Protein AF-A0A2D9SXT8-F1 (afdb_monomer)

pLDDT: mean 85.41, std 13.55, range [35.66, 98.81]

Sequence (255 aa):
MQLHLFDTTGHDLRETVSVTAHRAAEGLEKVGIFALGTSEIELPPRETTVVANDCEMEREVRAFGVLPHMHYLGTTLELEVSTDGTEWETAYVLDSWNFDQQEIEARPLVLPEGVMTRVSCTYDNPTDDTVVFGESSTHEMCFLVLYEVGPQEISGCVSFGNAGGGGPACEPEGNEMGVGAPCTAGGGECAEGLSCTSDQPGEDSETGFCLRIGGCDVDADCGSGAVCCSPAAAGGLINICLPEECRPSDCEAPM

Foldseek 3Di:
DDDDDDDPPPDDDDDDDDDDDDDDDPPDFAKAKAKEEEQFDKAAEQDKDKDKDKDQAQAKWWFQWKWWDKADFWAKKWKWKDQVVPDIDTQDIDGGDDRVDGDIGRDTDIDHHGIMMMIMIIGGHNHNDIAGGADDSSHITGMIMGIGRDDHYYYYDYQQDCCPDPFPPDQAPQFPQQANHKDFAVGPPGDPQWDFSCVHPPHPDRIGGTKHKADDLFQVRLHPQWTFWQAVSNNSPITMIHGPNRDDPRTDHRD

Nearest PDB structures (foldseek):
  3mll-assembly1_A  TM=8.359E-01  e=6.660E-08  Rattus norvegicus
  5wm0-assembly1_A  TM=8.147E-01  e=5.358E-08  Rattus norvegicus
  8dsj-assembly1_A  TM=7.633E-01  e=7.285E-07  Rattus norvegicus
  6nck-assembly1_A  TM=7.790E-01  e=3.162E-06  Rattus norvegicus
  6an3-assembly1_A  TM=7.863E-01  e=4.885E-06  Rattus norvegicus

Radius of gyration: 19.49 Å; Cα contacts (8 Å, |Δi|>4): 623; chains: 1; bounding box: 51×50×41 Å

Secondary structure (DSSP, 8-state):
--------SSS---------PPPPPTTPPPEEEEEEEES--EE-TTEEEEEEEEEE-SS-EEEEEEEEE--TTEEEEEEEEESSSSS-EEEEEEES--TT----B---EEE-TT-EEEEEEEEEE-SSS-EEB-SSTTSB-EEEEEEEES-SSEEEEEE-TT-S--S----PPP-TT-TT-EEETT---SPTT-EEGGGSTT---SEEEEEEES--SSGGGG-TTEEEEEEGGGTT-S-EEEEGGG--TTEEPP-

Mean predicted aligned error: 12.49 Å

Structure (mmCIF, N/CA/C/O backbone):
data_AF-A0A2D9SXT8-F1
#
_entry.id   AF-A0A2D9SXT8-F1
#
loop_
_atom_site.group_PDB
_atom_site.id
_atom_site.type_symbol
_atom_site.label_atom_id
_atom_site.label_alt_id
_atom_site.label_comp_id
_atom_site.label_asym_id
_atom_site.label_entity_id
_atom_site.label_seq_id
_atom_site.pdbx_PDB_ins_code
_atom_site.Cartn_x
_atom_site.Cartn_y
_atom_site.Cartn_z
_atom_site.occupancy
_atom_site.B_iso_or_equiv
_atom_site.auth_seq_id
_atom_site.auth_comp_id
_atom_site.auth_asym_id
_atom_site.auth_atom_id
_atom_site.pdbx_PDB_model_num
ATOM 1 N N . MET A 1 1 ? -13.269 -12.938 -6.471 1.00 61.88 1 MET A N 1
ATOM 2 C CA . MET A 1 1 ? -12.000 -13.675 -6.276 1.00 61.88 1 MET A CA 1
ATOM 3 C C . MET A 1 1 ? -11.081 -13.216 -7.380 1.00 61.88 1 MET A C 1
ATOM 5 O O . MET A 1 1 ? -11.441 -13.411 -8.531 1.00 61.88 1 MET A O 1
ATOM 9 N N . GLN A 1 2 ? -9.966 -12.589 -7.030 1.00 66.44 2 GLN A N 1
ATOM 10 C CA . GLN A 1 2 ? -8.950 -12.147 -7.978 1.00 66.44 2 GLN A CA 1
ATOM 11 C C . GLN A 1 2 ? -7.814 -13.172 -7.982 1.00 66.44 2 GLN A C 1
ATOM 13 O O . GLN A 1 2 ? -7.464 -13.706 -6.929 1.00 66.44 2 GLN A O 1
ATOM 18 N N . LEU A 1 3 ? -7.286 -13.485 -9.163 1.00 71.31 3 LEU A N 1
ATOM 19 C CA . LEU A 1 3 ? -6.123 -14.350 -9.328 1.00 71.31 3 LEU A CA 1
ATOM 20 C C . LEU A 1 3 ? -5.051 -13.558 -10.069 1.00 71.31 3 LEU A C 1
ATOM 22 O O . LEU A 1 3 ? -5.250 -13.184 -11.221 1.00 71.31 3 LEU A O 1
ATOM 26 N N . HIS A 1 4 ? -3.919 -13.328 -9.413 1.00 70.81 4 HIS A N 1
ATOM 27 C CA . HIS A 1 4 ? -2.718 -12.807 -10.057 1.00 70.81 4 HIS A CA 1
ATOM 28 C C . HIS A 1 4 ? -1.909 -13.979 -10.599 1.00 70.81 4 HIS A C 1
ATOM 30 O O . HIS A 1 4 ? -1.419 -14.811 -9.837 1.00 70.81 4 HIS A O 1
ATOM 36 N N . LEU A 1 5 ? -1.822 -14.087 -11.924 1.00 80.12 5 LEU A N 1
ATOM 37 C CA . LEU A 1 5 ? -1.158 -15.199 -12.598 1.00 80.12 5 LEU A CA 1
ATOM 38 C C . LEU A 1 5 ? 0.071 -14.688 -13.347 1.00 80.12 5 LEU A C 1
ATOM 40 O O . LEU A 1 5 ? -0.050 -13.880 -14.264 1.00 80.12 5 LEU A O 1
ATOM 44 N N . PHE A 1 6 ? 1.245 -15.204 -12.985 1.00 80.56 6 PHE A N 1
ATOM 45 C CA . PHE A 1 6 ? 2.500 -14.929 -13.679 1.00 80.56 6 PHE A CA 1
ATOM 46 C C . PHE A 1 6 ? 2.991 -16.196 -14.393 1.00 80.56 6 PHE A C 1
ATOM 48 O O . PHE A 1 6 ? 3.675 -17.039 -13.809 1.00 80.56 6 PHE A O 1
ATOM 55 N N . ASP A 1 7 ? 2.594 -16.362 -15.658 1.00 83.38 7 ASP A N 1
ATOM 56 C CA . ASP A 1 7 ? 2.992 -17.506 -16.485 1.00 83.38 7 ASP A CA 1
ATOM 57 C C . ASP A 1 7 ? 4.267 -17.201 -17.284 1.00 83.38 7 ASP A C 1
ATOM 59 O O . ASP A 1 7 ? 4.287 -16.354 -18.175 1.00 83.38 7 ASP A O 1
ATOM 63 N N . THR A 1 8 ? 5.340 -17.935 -16.989 1.00 84.19 8 THR A N 1
ATOM 64 C CA . THR A 1 8 ? 6.635 -17.832 -17.686 1.00 84.19 8 THR A CA 1
ATOM 65 C C . THR A 1 8 ? 6.901 -18.999 -18.638 1.00 84.19 8 THR A C 1
ATOM 67 O O . THR A 1 8 ? 7.974 -19.094 -19.235 1.00 84.19 8 THR A O 1
ATOM 70 N N . THR A 1 9 ? 5.951 -19.924 -18.780 1.00 84.88 9 THR A N 1
ATOM 71 C CA . THR A 1 9 ? 6.183 -21.244 -19.380 1.00 84.88 9 THR A CA 1
ATOM 72 C C . THR A 1 9 ? 6.023 -21.275 -20.903 1.00 84.88 9 THR A C 1
ATOM 74 O O . THR A 1 9 ? 6.492 -22.214 -21.558 1.00 84.88 9 THR A O 1
ATOM 77 N N . GLY A 1 10 ? 5.395 -20.249 -21.488 1.00 85.81 10 GLY A N 1
ATOM 78 C CA . GLY A 1 10 ? 5.228 -20.086 -22.937 1.00 85.81 10 GLY A CA 1
ATOM 79 C C . GLY A 1 10 ? 4.243 -21.063 -23.592 1.00 85.81 10 GLY A C 1
ATOM 80 O O . GLY A 1 10 ? 4.278 -21.225 -24.812 1.00 85.81 10 GLY A O 1
ATOM 81 N N . HIS A 1 11 ? 3.395 -21.737 -22.812 1.00 87.94 11 HIS A N 1
ATOM 82 C CA . HIS A 1 11 ? 2.343 -22.630 -23.298 1.00 87.94 11 HIS A CA 1
ATOM 83 C C . HIS A 1 11 ? 1.105 -22.557 -22.401 1.00 87.94 11 HIS A C 1
ATOM 85 O O . HIS A 1 11 ? 1.212 -22.229 -21.230 1.00 87.94 11 HIS A O 1
ATOM 91 N N . ASP A 1 12 ? -0.063 -22.904 -22.945 1.00 87.19 12 ASP A N 1
ATOM 92 C CA . ASP A 1 12 ? -1.329 -22.813 -22.214 1.00 87.19 12 ASP A CA 1
ATOM 93 C C . ASP A 1 12 ? -1.321 -23.651 -20.922 1.00 87.19 12 ASP A C 1
ATOM 95 O O . ASP A 1 12 ? -1.221 -24.884 -20.963 1.00 87.19 12 ASP A O 1
ATOM 99 N N . LEU A 1 13 ? -1.522 -22.985 -19.783 1.00 86.31 13 LEU A N 1
ATOM 100 C CA . LEU A 1 13 ? -1.739 -23.611 -18.481 1.00 86.31 13 LEU A CA 1
ATOM 101 C C . LEU A 1 13 ? -3.229 -23.638 -18.123 1.00 86.31 13 LEU A C 1
ATOM 103 O O . LEU A 1 13 ? -3.996 -22.723 -18.428 1.00 86.31 13 LEU A O 1
ATOM 107 N N . ARG A 1 14 ? -3.655 -24.714 -17.456 1.00 86.31 14 ARG A N 1
ATOM 108 C CA . ARG A 1 14 ? -5.005 -24.846 -16.896 1.00 86.31 14 ARG A CA 1
ATOM 109 C C . ARG A 1 14 ? -4.907 -25.311 -15.459 1.00 86.31 14 ARG A C 1
ATOM 111 O O . ARG A 1 14 ? -4.715 -26.496 -15.210 1.00 86.31 14 ARG A O 1
ATOM 118 N N . GLU A 1 15 ? -5.106 -24.377 -14.545 1.00 83.25 15 GLU A N 1
ATOM 119 C CA . GLU A 1 15 ? -5.105 -24.631 -13.110 1.00 83.25 15 GLU A CA 1
ATOM 120 C C . GLU A 1 15 ? -6.480 -24.341 -12.509 1.00 83.25 15 GLU A C 1
ATOM 122 O O . GLU A 1 15 ? -7.280 -23.579 -13.054 1.00 83.25 15 GLU A O 1
ATOM 127 N N . THR A 1 16 ? -6.780 -24.983 -11.383 1.00 86.25 16 THR A N 1
ATOM 128 C CA . THR A 1 16 ? -7.978 -24.690 -10.590 1.00 86.25 16 THR A CA 1
ATOM 129 C C . THR A 1 16 ? -7.548 -24.205 -9.219 1.00 86.25 16 THR A C 1
ATOM 131 O O . THR A 1 16 ? -6.956 -24.957 -8.450 1.00 86.25 16 THR A O 1
ATOM 134 N N . VAL A 1 17 ? -7.892 -22.959 -8.906 1.00 85.62 17 VAL A N 1
ATOM 135 C CA . VAL A 1 17 ? -7.688 -22.363 -7.585 1.00 85.62 17 VAL A CA 1
ATOM 136 C C . VAL A 1 17 ? -9.031 -22.308 -6.869 1.00 85.62 17 VAL A C 1
ATOM 138 O O . VAL A 1 17 ? -10.044 -21.928 -7.457 1.00 85.62 17 VAL A O 1
ATOM 141 N N . SER A 1 18 ? -9.055 -22.703 -5.598 1.00 87.88 18 SER A N 1
ATOM 142 C CA . SER A 1 18 ? -10.267 -22.686 -4.781 1.00 87.88 18 SER A CA 1
ATOM 143 C C . SER A 1 18 ? -10.038 -21.935 -3.479 1.00 87.88 18 SER A C 1
ATOM 145 O O . SER A 1 18 ? -9.128 -22.277 -2.726 1.00 87.88 18 SER A O 1
ATOM 147 N N . VAL A 1 19 ? -10.927 -20.993 -3.171 1.00 86.19 19 VAL A N 1
ATOM 148 C CA . VAL A 1 19 ? -11.033 -20.361 -1.852 1.00 86.19 19 VAL A CA 1
ATOM 149 C C . VAL A 1 19 ? -12.295 -20.887 -1.178 1.00 86.19 19 VAL A C 1
ATOM 151 O O . VAL A 1 19 ? -13.392 -20.770 -1.720 1.00 86.19 19 VAL A O 1
ATOM 154 N N . THR A 1 20 ? -12.148 -21.489 0.004 1.00 90.12 20 THR A N 1
ATOM 155 C CA . THR A 1 20 ? -13.288 -21.969 0.796 1.00 90.12 20 THR A CA 1
ATOM 156 C C . THR A 1 20 ? -13.546 -21.003 1.942 1.00 90.12 20 THR A C 1
ATOM 158 O O . THR A 1 20 ? -12.770 -20.940 2.891 1.00 90.12 20 THR A O 1
ATOM 161 N N . ALA A 1 21 ? -14.648 -20.262 1.863 1.00 86.75 21 ALA A N 1
ATOM 162 C CA . ALA A 1 21 ? -15.101 -19.397 2.944 1.00 86.75 21 ALA A CA 1
ATOM 163 C C . ALA A 1 21 ? -16.086 -20.148 3.851 1.00 86.75 21 ALA A C 1
ATOM 165 O O . ALA A 1 21 ? -17.048 -20.760 3.381 1.00 86.75 21 ALA A O 1
ATOM 166 N N . HIS A 1 22 ? -15.874 -20.070 5.163 1.00 88.81 22 HIS A N 1
ATOM 167 C CA . HIS A 1 22 ? -16.808 -20.601 6.151 1.00 88.81 22 HIS A CA 1
ATOM 168 C C . HIS A 1 22 ? -17.702 -19.476 6.667 1.00 88.81 22 HIS A C 1
ATOM 170 O O . HIS A 1 22 ? -17.214 -18.432 7.095 1.00 88.81 22 HIS A O 1
ATOM 176 N N . ARG A 1 23 ? -19.023 -19.686 6.646 1.00 88.12 23 ARG A N 1
ATOM 177 C CA . ARG A 1 23 ? -19.966 -18.722 7.222 1.00 88.12 23 ARG A CA 1
ATOM 178 C C . ARG A 1 23 ? -19.747 -18.644 8.731 1.00 88.12 23 ARG A C 1
ATOM 180 O O . ARG A 1 23 ? -19.809 -19.662 9.419 1.00 88.12 23 ARG A O 1
ATOM 187 N N . ALA A 1 24 ? -19.519 -17.431 9.219 1.00 82.81 24 ALA A N 1
ATOM 188 C CA . ALA A 1 24 ? -19.326 -17.165 10.633 1.00 82.81 24 ALA A CA 1
ATOM 189 C C . ALA A 1 24 ? -20.629 -17.393 11.429 1.00 82.81 24 ALA A C 1
ATOM 191 O O . ALA A 1 24 ? -21.730 -17.275 10.882 1.00 82.81 24 ALA A O 1
ATOM 192 N N . ALA A 1 25 ? -20.502 -17.728 12.715 1.00 86.25 25 ALA A N 1
ATOM 193 C CA . ALA A 1 25 ? -21.644 -17.785 13.625 1.00 86.25 25 ALA A CA 1
ATOM 194 C C . ALA A 1 25 ? -22.242 -16.382 13.842 1.00 86.25 25 ALA A C 1
ATOM 196 O O . ALA A 1 25 ? -21.563 -15.370 13.665 1.00 86.25 25 ALA A O 1
ATOM 197 N N . GLU A 1 26 ? -23.513 -16.315 14.237 1.00 86.62 26 GLU A N 1
ATOM 198 C CA . GLU A 1 26 ? -24.141 -15.043 14.607 1.00 86.62 26 GLU A CA 1
ATOM 199 C C . GLU A 1 26 ? -23.518 -14.466 15.890 1.00 86.62 26 GLU A C 1
ATOM 201 O O . GLU A 1 26 ? -23.062 -15.206 16.763 1.00 86.62 26 GLU A O 1
ATOM 206 N N . GLY A 1 27 ? -23.528 -13.136 16.016 1.00 85.12 27 GLY A N 1
ATOM 207 C CA . GLY A 1 27 ? -23.062 -12.436 17.219 1.00 85.12 27 GLY A CA 1
ATOM 208 C C . GLY A 1 27 ? -21.546 -12.243 17.328 1.00 85.12 27 GLY A C 1
ATOM 209 O O . GLY A 1 27 ? -21.072 -11.866 18.396 1.00 85.12 27 GLY A O 1
ATOM 210 N N . LEU A 1 28 ? -20.790 -12.494 16.255 1.00 87.00 28 LEU A N 1
ATOM 211 C CA . LEU A 1 28 ? -19.365 -12.162 16.182 1.00 87.00 28 LEU A CA 1
ATOM 212 C C . LEU A 1 28 ? -19.154 -10.677 15.863 1.00 87.00 28 LEU A C 1
ATOM 214 O O . LEU A 1 28 ? -19.995 -10.045 15.218 1.00 87.00 28 LEU A O 1
ATOM 218 N N . GLU A 1 29 ? -18.019 -10.133 16.306 1.00 88.06 29 GLU A N 1
ATOM 219 C CA . GLU A 1 29 ? -17.608 -8.783 15.927 1.00 88.06 29 GLU A CA 1
ATOM 220 C C . GLU A 1 29 ? -17.377 -8.700 14.418 1.00 88.06 29 GLU A C 1
ATOM 222 O O . GLU A 1 29 ? -16.872 -9.628 13.780 1.00 88.06 29 GLU A O 1
ATOM 227 N N . LYS A 1 30 ? -17.788 -7.571 13.844 1.00 89.06 30 LYS A N 1
ATOM 228 C CA . LYS A 1 30 ? -17.552 -7.280 12.437 1.00 89.06 30 LYS A CA 1
ATOM 229 C C . LYS A 1 30 ? -16.085 -6.922 12.236 1.00 89.06 30 LYS A C 1
ATOM 231 O O . LYS A 1 30 ? -15.482 -6.267 13.085 1.00 89.06 30 LYS A O 1
ATOM 236 N N . VAL A 1 31 ? -15.547 -7.356 11.103 1.00 92.19 31 VAL A N 1
ATOM 237 C CA . VAL A 1 31 ? -14.185 -7.044 10.685 1.00 92.19 31 VAL A CA 1
ATOM 238 C C . VAL A 1 31 ? -14.194 -6.406 9.304 1.00 92.19 31 VAL A C 1
ATOM 240 O O . VAL A 1 31 ? -15.052 -6.744 8.481 1.00 92.19 31 VAL A O 1
ATOM 243 N N . GLY A 1 32 ? -13.247 -5.504 9.089 1.00 90.25 32 GLY A N 1
ATOM 244 C CA . GLY A 1 32 ? -13.048 -4.747 7.859 1.00 90.25 32 GLY A CA 1
ATOM 245 C C . GLY A 1 32 ? -11.592 -4.759 7.420 1.00 90.25 32 GLY A C 1
ATOM 246 O O . GLY A 1 32 ? -10.738 -5.388 8.056 1.00 90.25 32 GLY A O 1
ATOM 247 N N . ILE A 1 33 ? -11.328 -4.059 6.321 1.00 90.25 33 ILE A N 1
ATOM 248 C CA . ILE A 1 33 ? -9.983 -3.857 5.788 1.00 90.25 33 ILE A CA 1
ATOM 249 C C . ILE A 1 33 ? -9.739 -2.353 5.680 1.00 90.25 33 ILE A C 1
ATOM 251 O O . ILE A 1 33 ? -10.555 -1.623 5.118 1.00 90.25 33 ILE A O 1
ATOM 255 N N . PHE A 1 34 ? -8.606 -1.902 6.205 1.00 91.06 34 PHE A N 1
ATOM 256 C CA . PHE A 1 34 ? -8.145 -0.527 6.094 1.00 91.06 34 PHE A CA 1
ATOM 257 C C . PHE A 1 34 ? -6.767 -0.495 5.428 1.00 91.06 34 PHE A C 1
ATOM 259 O O . PHE A 1 34 ? -5.842 -1.114 5.940 1.00 91.06 34 PHE A O 1
ATOM 266 N N . ALA A 1 35 ? -6.603 0.193 4.302 1.00 92.81 35 ALA A N 1
ATOM 267 C CA . ALA A 1 35 ? -5.312 0.298 3.619 1.00 92.81 35 ALA A CA 1
ATOM 268 C C . ALA A 1 35 ? -4.651 1.662 3.859 1.00 92.81 35 ALA A C 1
ATOM 270 O O . ALA A 1 35 ? -5.309 2.697 3.809 1.00 92.81 35 ALA A O 1
ATOM 271 N N . LEU A 1 36 ? -3.340 1.663 4.082 1.00 94.62 36 LEU A N 1
ATOM 272 C CA . LEU A 1 36 ? -2.497 2.858 4.062 1.00 94.62 36 LEU A CA 1
ATOM 273 C C . LEU A 1 36 ? -1.430 2.691 2.982 1.00 94.62 36 LEU A C 1
ATOM 275 O O . LEU A 1 36 ? -0.898 1.591 2.832 1.00 94.62 36 LEU A O 1
ATOM 279 N N . GLY A 1 37 ? -1.085 3.749 2.253 1.00 94.75 37 GLY A N 1
ATOM 280 C CA . GLY A 1 37 ? -0.004 3.675 1.268 1.00 94.75 37 GLY A CA 1
ATOM 281 C C . GLY A 1 37 ? -0.169 4.619 0.089 1.00 94.75 37 GLY A C 1
ATOM 282 O O . GLY A 1 37 ? -0.791 5.670 0.219 1.00 94.75 37 GLY A O 1
ATOM 283 N N . THR A 1 38 ? 0.395 4.253 -1.060 1.00 87.44 38 THR A N 1
ATOM 284 C CA . THR A 1 38 ? 0.353 5.086 -2.267 1.00 87.44 38 THR A CA 1
ATOM 285 C C . THR A 1 38 ? 0.476 4.275 -3.553 1.00 87.44 38 THR A C 1
ATOM 287 O O . THR A 1 38 ? 1.182 3.265 -3.592 1.00 87.44 38 THR A O 1
ATOM 290 N N . SER A 1 39 ? -0.180 4.746 -4.614 1.00 83.94 39 SER A N 1
ATOM 291 C CA . SER A 1 39 ? 0.103 4.362 -6.000 1.00 83.94 39 SER A CA 1
ATOM 292 C C . SER A 1 39 ? 0.992 5.379 -6.732 1.00 83.94 39 SER A C 1
ATOM 294 O O . SER A 1 39 ? 1.360 5.156 -7.883 1.00 83.94 39 SER A O 1
ATOM 296 N N . GLU A 1 40 ? 1.389 6.477 -6.079 1.00 84.62 40 GLU A N 1
ATOM 297 C CA . GLU A 1 40 ? 2.374 7.442 -6.591 1.00 84.62 40 GLU A CA 1
ATOM 298 C C . GLU A 1 40 ? 3.778 6.853 -6.539 1.00 84.62 40 GLU A C 1
ATOM 300 O O . GLU A 1 40 ? 4.570 7.131 -5.637 1.00 84.62 40 GLU A O 1
ATOM 305 N N . ILE A 1 41 ? 4.078 5.996 -7.510 1.00 84.25 41 ILE A N 1
ATOM 306 C CA . ILE A 1 41 ? 5.366 5.325 -7.610 1.00 84.25 41 ILE A CA 1
ATOM 307 C C . ILE A 1 41 ? 6.000 5.657 -8.955 1.00 84.25 41 ILE A C 1
ATOM 309 O O . ILE A 1 41 ? 5.493 5.281 -10.011 1.00 84.25 41 ILE A O 1
ATOM 313 N N . GLU A 1 42 ? 7.153 6.315 -8.888 1.00 87.38 42 GLU A N 1
ATOM 314 C CA . GLU A 1 42 ? 8.102 6.464 -9.984 1.00 87.38 42 GLU A CA 1
ATOM 315 C C . GLU A 1 42 ? 9.498 6.188 -9.420 1.00 87.38 42 GLU A C 1
ATOM 317 O O . GLU A 1 42 ? 10.006 6.943 -8.593 1.00 87.38 42 GLU A O 1
ATOM 322 N N . LEU A 1 43 ? 10.098 5.072 -9.827 1.00 93.81 43 LEU A N 1
ATOM 323 C CA . LEU A 1 43 ? 11.397 4.600 -9.356 1.00 93.81 43 LEU A CA 1
ATOM 324 C C . LEU A 1 43 ? 12.416 4.763 -10.486 1.00 93.81 43 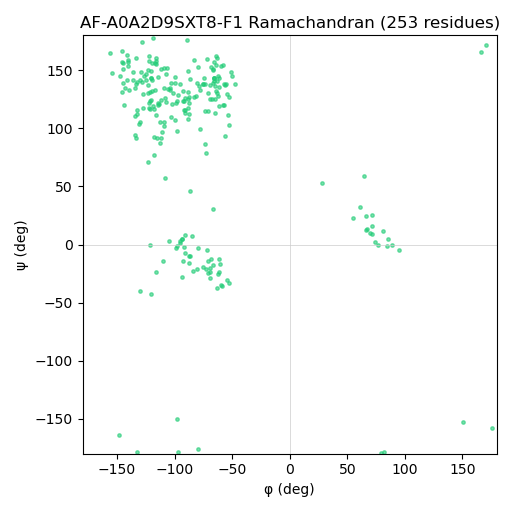LEU A C 1
ATOM 326 O O . LEU A 1 43 ? 12.422 3.945 -11.416 1.00 93.81 43 LEU A O 1
ATOM 330 N N . PRO A 1 44 ? 13.276 5.795 -10.447 1.00 94.19 44 PRO A N 1
ATOM 331 C CA . PRO A 1 44 ? 14.304 5.993 -11.454 1.00 94.19 44 PRO A CA 1
ATOM 332 C C . PRO A 1 44 ? 15.247 4.786 -11.567 1.00 94.19 44 PRO A C 1
ATOM 334 O O . PRO A 1 44 ? 15.431 4.033 -10.606 1.00 94.19 44 PRO A O 1
ATOM 337 N N . PRO A 1 45 ? 15.869 4.584 -12.737 1.00 97.12 45 PRO A N 1
ATOM 338 C CA . PRO A 1 45 ? 16.825 3.504 -12.922 1.00 97.12 45 PRO A CA 1
ATOM 339 C C . PRO A 1 45 ? 18.081 3.712 -12.072 1.00 97.12 45 PRO A C 1
ATOM 341 O O . PRO A 1 45 ? 18.609 4.820 -11.979 1.00 97.12 45 PRO A O 1
ATOM 344 N N . ARG A 1 46 ? 18.632 2.609 -11.553 1.00 97.62 46 ARG A N 1
ATOM 345 C CA . ARG A 1 46 ? 19.896 2.561 -10.792 1.00 97.62 46 ARG A CA 1
ATOM 346 C C . ARG A 1 46 ? 19.885 3.399 -9.508 1.00 97.62 46 ARG A C 1
ATOM 348 O O . ARG A 1 46 ? 20.931 3.924 -9.118 1.00 97.62 46 ARG A O 1
ATOM 355 N N . GLU A 1 47 ? 18.733 3.510 -8.857 1.00 97.88 47 GLU A N 1
ATOM 356 C CA . GLU A 1 47 ? 18.536 4.368 -7.692 1.00 97.88 47 GLU A CA 1
ATOM 357 C C . GLU A 1 47 ? 17.744 3.669 -6.579 1.00 97.88 47 GLU A C 1
ATOM 359 O O . GLU A 1 47 ? 16.883 2.824 -6.828 1.00 97.88 47 GLU A O 1
ATOM 364 N N . THR A 1 48 ? 18.057 4.043 -5.336 1.00 98.44 48 THR A N 1
ATOM 365 C CA . THR A 1 48 ? 17.230 3.732 -4.171 1.00 98.44 48 THR A CA 1
ATOM 366 C C . THR A 1 48 ? 16.252 4.876 -3.949 1.00 98.44 48 THR A C 1
ATOM 368 O O . THR A 1 48 ? 16.674 6.016 -3.752 1.00 98.44 48 THR A O 1
ATOM 371 N N . THR A 1 49 ? 14.959 4.574 -3.931 1.00 98.06 49 THR A N 1
ATOM 372 C CA . THR A 1 49 ? 13.893 5.575 -3.816 1.00 98.06 49 THR A CA 1
ATOM 373 C C . THR A 1 49 ? 12.997 5.249 -2.632 1.00 98.06 49 THR A C 1
ATOM 375 O O . THR A 1 49 ? 12.694 4.085 -2.377 1.00 98.06 49 THR A O 1
ATOM 378 N N . VAL A 1 50 ? 12.564 6.286 -1.916 1.00 98.12 50 VAL A N 1
ATOM 379 C CA . VAL A 1 50 ? 11.537 6.185 -0.876 1.00 98.12 50 VAL A CA 1
ATOM 380 C C . VAL A 1 50 ? 10.307 6.926 -1.370 1.00 98.12 50 VAL A C 1
ATOM 382 O O . VAL A 1 50 ? 10.399 8.106 -1.705 1.00 98.12 50 VAL A O 1
ATOM 385 N N . VAL A 1 51 ? 9.173 6.237 -1.401 1.00 95.88 51 VAL A N 1
ATOM 386 C CA . VAL A 1 51 ? 7.856 6.852 -1.608 1.00 95.88 51 VAL A CA 1
ATOM 387 C C . VAL A 1 51 ? 7.110 6.829 -0.283 1.00 95.88 51 VAL A C 1
ATOM 389 O O . VAL A 1 51 ? 7.299 5.906 0.514 1.00 95.88 51 VAL A O 1
ATOM 392 N N . ALA A 1 52 ? 6.285 7.838 -0.034 1.00 93.88 52 ALA A N 1
ATOM 393 C CA . ALA A 1 52 ? 5.526 7.923 1.202 1.00 93.88 52 ALA A CA 1
ATOM 394 C C . ALA A 1 52 ? 4.155 8.561 0.981 1.00 93.88 52 ALA A C 1
ATOM 396 O O . ALA A 1 52 ? 3.968 9.314 0.027 1.00 93.88 52 ALA A O 1
ATOM 397 N N . ASN A 1 53 ? 3.220 8.269 1.881 1.00 92.69 53 ASN A N 1
ATOM 398 C CA . ASN A 1 53 ? 1.933 8.950 1.957 1.00 92.69 53 ASN A CA 1
ATOM 399 C C . ASN A 1 53 ? 1.594 9.314 3.399 1.00 92.69 53 ASN A C 1
ATOM 401 O O . ASN A 1 53 ? 1.711 8.464 4.288 1.00 92.69 53 ASN A O 1
ATOM 405 N N . ASP A 1 54 ? 1.131 10.548 3.583 1.00 89.81 54 ASP A N 1
ATOM 406 C CA . ASP A 1 54 ? 0.741 11.113 4.868 1.00 89.81 54 ASP A CA 1
ATOM 407 C C . ASP A 1 54 ? -0.773 11.271 4.932 1.00 89.81 54 ASP A C 1
ATOM 409 O O . ASP A 1 54 ? -1.387 11.806 4.011 1.00 89.81 54 ASP A O 1
ATOM 413 N N . CYS A 1 55 ? -1.371 10.869 6.048 1.00 85.12 55 CYS A N 1
ATOM 414 C CA . CYS A 1 55 ? -2.816 10.931 6.240 1.00 85.12 55 CYS A CA 1
ATOM 415 C C . CYS A 1 55 ? -3.165 11.341 7.660 1.00 85.12 55 CYS A C 1
ATOM 417 O O . CYS A 1 55 ? -2.531 10.870 8.601 1.00 85.12 55 CYS A O 1
ATOM 419 N N . GLU A 1 56 ? -4.205 12.155 7.821 1.00 87.69 56 GLU A N 1
ATOM 420 C CA . GLU A 1 56 ? -4.887 12.303 9.105 1.00 87.69 56 GLU A CA 1
ATOM 421 C C . GLU A 1 56 ? -5.986 11.243 9.204 1.00 87.69 56 GLU A C 1
ATOM 423 O O . GLU A 1 56 ? -6.780 11.058 8.282 1.00 87.69 56 GLU A O 1
ATOM 428 N N . MET A 1 57 ? -6.036 10.519 10.317 1.00 85.44 57 MET A N 1
ATOM 429 C CA . MET A 1 57 ? -7.045 9.487 10.511 1.00 85.44 57 MET A CA 1
ATOM 430 C C . MET A 1 57 ? -8.427 10.087 10.794 1.00 85.44 57 MET A C 1
ATOM 432 O O . MET A 1 57 ? -8.660 10.633 11.867 1.00 85.44 57 MET A O 1
ATOM 436 N N . GLU A 1 58 ? -9.389 9.887 9.893 1.00 85.62 58 GLU A N 1
ATOM 437 C CA . GLU A 1 58 ? -10.773 10.380 10.053 1.00 85.62 58 GLU A CA 1
ATOM 438 C C . GLU A 1 58 ? -11.582 9.641 11.132 1.00 85.62 58 GLU A C 1
ATOM 440 O O . GLU A 1 58 ? -12.663 10.070 11.533 1.00 85.62 58 GLU A O 1
ATOM 445 N N . ARG A 1 59 ? -11.084 8.486 11.581 1.00 90.38 59 ARG A N 1
ATOM 446 C CA . ARG A 1 59 ? -11.681 7.674 12.642 1.00 90.38 59 ARG A CA 1
ATOM 447 C C . ARG A 1 59 ? -10.636 6.793 13.302 1.00 90.38 59 ARG A C 1
ATOM 449 O O . ARG A 1 59 ? -9.585 6.514 12.730 1.00 90.38 59 ARG A O 1
ATOM 456 N N . GLU A 1 60 ? -10.987 6.253 14.464 1.00 93.44 60 GLU A N 1
ATOM 457 C CA . GLU A 1 60 ? -10.192 5.198 15.082 1.00 93.44 60 GLU A CA 1
ATOM 458 C C . GLU A 1 60 ? -10.181 3.924 14.210 1.00 93.44 60 GLU A C 1
ATOM 460 O O . GLU A 1 60 ? -11.230 3.431 13.772 1.00 93.44 60 GLU A O 1
ATOM 465 N N . VAL A 1 61 ? -8.987 3.366 14.001 1.00 95.25 61 VAL A N 1
ATOM 466 C CA . VAL A 1 61 ? -8.747 2.057 13.379 1.00 95.25 61 VAL A CA 1
ATOM 467 C C . VAL A 1 61 ? -8.136 1.131 14.425 1.00 95.25 61 VAL A C 1
ATOM 469 O O . VAL A 1 61 ? -7.075 1.410 14.985 1.00 95.25 61 VAL A O 1
ATOM 472 N N . ARG A 1 62 ? -8.803 0.003 14.691 1.00 96.88 62 ARG A N 1
ATOM 473 C CA . ARG A 1 62 ? -8.335 -1.036 15.625 1.00 96.88 62 ARG A CA 1
ATOM 474 C C . ARG A 1 62 ? -7.990 -2.298 14.852 1.00 96.88 62 ARG A C 1
ATOM 476 O O . ARG A 1 62 ? -8.833 -3.183 14.684 1.00 96.88 62 ARG A O 1
ATOM 483 N N . ALA A 1 63 ? -6.752 -2.372 14.386 1.00 97.31 63 ALA A N 1
ATOM 484 C CA . ALA A 1 63 ? -6.236 -3.502 13.635 1.00 97.31 63 ALA A CA 1
ATOM 485 C C . ALA A 1 63 ? -5.834 -4.661 14.560 1.00 97.31 63 ALA A C 1
ATOM 487 O O . ALA A 1 63 ? -5.238 -4.460 15.619 1.00 97.31 63 ALA A O 1
ATOM 488 N N . PHE A 1 64 ? -6.151 -5.885 14.146 1.00 96.81 64 PHE A N 1
ATOM 489 C CA . PHE A 1 64 ? -5.694 -7.132 14.767 1.00 96.81 64 PHE A CA 1
ATOM 490 C C . PHE A 1 64 ? -4.692 -7.893 13.892 1.00 96.81 64 PHE A C 1
ATOM 492 O O . PHE A 1 64 ? -4.036 -8.817 14.380 1.00 96.81 64 PHE A O 1
ATOM 499 N N . GLY A 1 65 ? -4.583 -7.524 12.616 1.00 97.50 65 GLY A N 1
ATOM 500 C CA . GLY A 1 65 ? -3.610 -8.077 11.688 1.00 97.50 65 GLY A CA 1
ATOM 501 C C . GLY A 1 65 ? -3.107 -7.024 10.714 1.00 97.50 65 GLY A C 1
ATOM 502 O O . GLY A 1 65 ? -3.837 -6.089 10.384 1.00 97.50 65 GLY A O 1
ATOM 503 N N . VAL A 1 66 ? -1.872 -7.191 10.254 1.00 97.56 66 VAL A N 1
ATOM 504 C CA . VAL A 1 66 ? -1.244 -6.339 9.244 1.00 97.56 66 VAL A CA 1
ATOM 505 C C . VAL A 1 66 ? -0.719 -7.197 8.100 1.00 97.56 66 VAL A C 1
ATOM 507 O O . VAL A 1 66 ? -0.277 -8.323 8.312 1.00 97.56 66 VAL A O 1
ATOM 510 N N . LEU A 1 67 ? -0.785 -6.672 6.887 1.00 97.44 67 LEU A N 1
ATOM 511 C CA . LEU A 1 67 ? -0.249 -7.278 5.678 1.00 97.44 67 LEU A CA 1
ATOM 512 C C . LEU A 1 67 ? 0.495 -6.179 4.904 1.00 97.44 67 LEU A C 1
ATOM 514 O O . LEU A 1 67 ? -0.141 -5.401 4.189 1.00 97.44 67 LEU A O 1
ATOM 518 N N . PRO A 1 68 ? 1.819 -6.053 5.092 1.00 97.31 68 PRO A N 1
ATOM 519 C CA . PRO A 1 68 ? 2.642 -5.231 4.215 1.00 97.31 68 PRO A CA 1
ATOM 520 C C . PRO A 1 68 ? 2.676 -5.838 2.811 1.00 97.31 68 PRO A C 1
ATOM 522 O O . PRO A 1 68 ? 2.707 -7.059 2.655 1.00 97.31 68 PRO A O 1
ATOM 525 N N . HIS A 1 69 ? 2.682 -4.985 1.795 1.00 96.81 69 HIS A N 1
ATOM 526 C CA . HIS A 1 69 ? 2.639 -5.400 0.404 1.00 96.81 69 HIS A CA 1
ATOM 527 C C . HIS A 1 69 ? 3.483 -4.475 -0.478 1.00 96.81 69 HIS A C 1
ATOM 529 O O . HIS A 1 69 ? 3.237 -3.269 -0.562 1.00 96.81 69 HIS A O 1
ATOM 535 N N . MET A 1 70 ? 4.480 -5.078 -1.124 1.00 97.75 70 MET A N 1
ATOM 536 C CA . MET A 1 70 ? 5.387 -4.485 -2.109 1.00 97.75 70 MET A CA 1
ATOM 537 C C . MET A 1 70 ? 5.740 -5.555 -3.157 1.00 97.75 70 MET A C 1
ATOM 539 O O . MET A 1 70 ? 5.496 -6.744 -2.928 1.00 97.75 70 MET A O 1
ATOM 543 N N . HIS A 1 71 ? 6.331 -5.187 -4.295 1.00 96.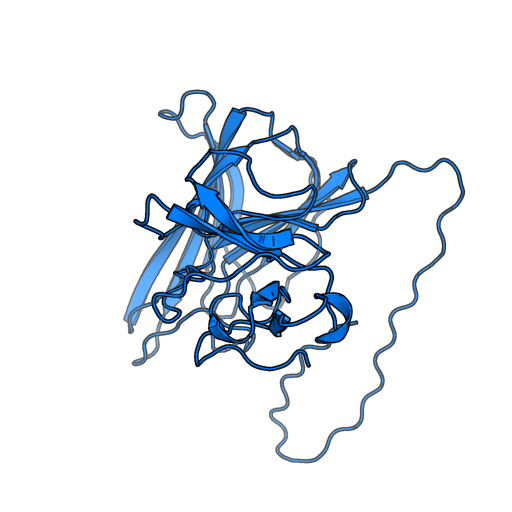00 71 HIS A N 1
ATOM 544 C CA . HIS A 1 71 ? 6.805 -6.162 -5.281 1.00 96.00 71 HIS A CA 1
ATOM 545 C C . HIS A 1 71 ? 8.316 -6.429 -5.142 1.00 96.00 71 HIS A C 1
ATOM 547 O O . HIS A 1 71 ? 8.846 -6.469 -4.025 1.00 96.00 71 HIS A O 1
ATOM 553 N N . TYR A 1 72 ? 8.993 -6.772 -6.242 1.00 95.44 72 TYR A N 1
ATOM 554 C CA . TYR A 1 72 ? 10.337 -7.355 -6.226 1.00 95.44 72 TYR A CA 1
ATOM 555 C C . TYR A 1 72 ? 11.442 -6.394 -5.788 1.00 95.44 72 TYR A C 1
ATOM 557 O O . TYR A 1 72 ? 12.464 -6.851 -5.277 1.00 95.44 72 TYR A O 1
ATOM 565 N N . LEU A 1 73 ? 11.271 -5.097 -6.016 1.00 98.00 73 LEU A N 1
ATOM 566 C CA . LEU A 1 73 ? 12.261 -4.064 -5.720 1.00 98.00 73 LEU A CA 1
ATOM 567 C C . LEU A 1 73 ? 12.151 -3.545 -4.287 1.00 98.00 73 LEU A C 1
ATOM 569 O O . LEU A 1 73 ? 13.016 -2.787 -3.848 1.00 98.00 73 LEU A O 1
ATOM 573 N N . GLY A 1 74 ? 11.093 -3.922 -3.563 1.00 98.12 74 GLY A N 1
ATOM 574 C CA . GLY A 1 74 ? 10.878 -3.507 -2.186 1.00 98.12 74 GLY A CA 1
ATOM 575 C C . GLY A 1 74 ? 11.988 -3.977 -1.248 1.00 98.12 74 GLY A C 1
ATOM 576 O O . GLY A 1 74 ? 12.520 -5.078 -1.377 1.00 98.12 74 GLY A O 1
ATOM 577 N N . THR A 1 75 ? 12.332 -3.137 -0.276 1.00 98.31 75 THR A N 1
ATOM 578 C CA . THR A 1 75 ? 13.363 -3.434 0.733 1.00 98.31 75 THR A CA 1
ATOM 579 C C . THR A 1 75 ? 12.879 -3.184 2.156 1.00 98.31 75 THR A C 1
ATOM 581 O O . THR A 1 75 ? 13.146 -3.999 3.041 1.00 98.31 75 THR A O 1
ATOM 584 N N . THR A 1 76 ? 12.121 -2.110 2.375 1.00 98.56 76 THR A N 1
ATOM 585 C CA . THR A 1 76 ? 11.601 -1.737 3.695 1.00 98.56 76 THR A CA 1
ATOM 586 C C . THR A 1 76 ? 10.218 -1.120 3.554 1.00 98.56 76 THR A C 1
ATOM 588 O O . THR A 1 76 ? 10.008 -0.295 2.665 1.00 98.56 76 THR A O 1
ATOM 591 N N . LEU A 1 77 ? 9.312 -1.471 4.466 1.00 98.50 77 LEU A N 1
ATOM 592 C CA . LEU A 1 77 ? 8.048 -0.767 4.679 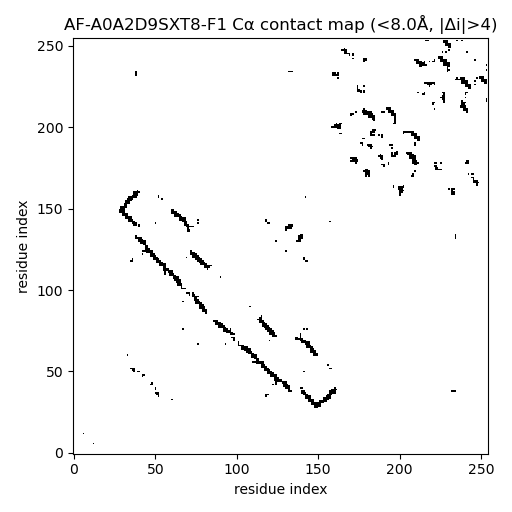1.00 98.50 77 LEU A CA 1
ATOM 593 C C . LEU A 1 77 ? 7.985 -0.280 6.126 1.00 98.50 77 LEU A C 1
ATOM 595 O O . LEU A 1 77 ? 8.207 -1.060 7.053 1.00 98.50 77 LEU A O 1
ATOM 599 N N . GLU A 1 78 ? 7.650 0.988 6.330 1.00 98.62 78 GLU A N 1
ATOM 600 C CA . GLU A 1 78 ? 7.521 1.603 7.651 1.00 98.62 78 GLU A CA 1
ATOM 601 C C . GLU A 1 78 ? 6.188 2.346 7.784 1.00 98.62 78 GLU A C 1
ATOM 603 O O . GLU A 1 78 ? 5.728 2.978 6.838 1.00 98.62 78 GLU A O 1
ATOM 608 N N . LEU A 1 79 ? 5.570 2.260 8.964 1.00 98.50 79 LEU A N 1
ATOM 609 C CA . LEU A 1 79 ? 4.484 3.133 9.400 1.00 98.50 79 LEU A CA 1
ATOM 610 C C . LEU A 1 79 ? 4.983 3.974 10.569 1.00 98.50 79 LEU A C 1
ATOM 612 O O . LEU A 1 79 ? 5.294 3.431 11.635 1.00 98.50 79 LEU A O 1
ATOM 616 N N . GLU A 1 80 ? 4.950 5.284 10.401 1.00 98.44 80 GLU A N 1
ATOM 617 C CA . GLU A 1 80 ? 5.158 6.261 11.460 1.00 98.44 80 GLU A CA 1
ATOM 618 C C . GLU A 1 80 ? 3.825 6.918 11.838 1.00 98.44 80 GLU A C 1
ATOM 620 O O . GLU A 1 80 ? 2.914 7.033 11.014 1.00 98.44 80 GLU A O 1
ATOM 625 N N . VAL A 1 81 ? 3.702 7.357 13.089 1.00 98.12 81 VAL A N 1
ATOM 626 C CA . VAL A 1 81 ? 2.540 8.100 13.587 1.00 98.12 81 VAL A CA 1
ATOM 627 C C . VAL A 1 81 ? 2.967 9.379 14.294 1.00 98.12 81 VAL A C 1
ATOM 629 O O . VAL A 1 81 ? 4.021 9.421 14.923 1.00 98.12 81 VAL A O 1
ATOM 632 N N . SER A 1 82 ? 2.138 10.416 14.226 1.00 96.81 82 SER A N 1
ATOM 633 C CA . SER A 1 82 ? 2.349 11.674 14.938 1.00 96.81 82 SER A CA 1
ATOM 634 C C . SER A 1 82 ? 1.036 12.203 15.507 1.00 96.81 82 SER A C 1
ATOM 636 O O . SER A 1 82 ? 0.021 12.252 14.819 1.00 96.81 82 SER A O 1
ATOM 638 N N . THR A 1 83 ? 1.044 12.617 16.776 1.00 92.00 83 THR A N 1
ATOM 639 C CA . THR A 1 83 ? -0.139 13.222 17.427 1.00 92.00 83 THR A CA 1
ATOM 640 C C . THR A 1 83 ? -0.175 14.745 17.326 1.00 92.00 83 THR A C 1
ATOM 642 O O . THR A 1 83 ? -1.211 15.349 17.587 1.00 92.00 83 THR A O 1
ATOM 645 N N . ASP A 1 84 ? 0.945 15.370 16.958 1.00 86.81 84 ASP A N 1
ATOM 646 C CA . ASP A 1 84 ? 1.083 16.823 16.828 1.00 86.81 84 ASP A CA 1
ATOM 647 C C . ASP A 1 84 ? 1.496 17.274 15.414 1.00 86.81 84 ASP A C 1
ATOM 649 O O . ASP A 1 84 ? 1.635 18.471 15.160 1.00 86.81 84 ASP A O 1
ATOM 653 N N . GLY A 1 85 ? 1.679 16.319 14.495 1.00 80.12 85 GLY A N 1
ATOM 654 C CA . GLY A 1 85 ? 2.109 16.529 13.113 1.00 80.12 85 GLY A CA 1
ATOM 655 C C . GLY A 1 85 ? 3.595 16.870 12.952 1.00 80.12 85 GLY A C 1
ATOM 656 O O . GLY A 1 85 ? 4.041 17.122 11.832 1.00 80.12 85 GLY A O 1
ATOM 657 N N . THR A 1 86 ? 4.374 16.903 14.037 1.00 84.62 86 THR A N 1
ATOM 658 C CA . THR A 1 86 ? 5.779 17.336 14.027 1.00 84.62 86 THR A CA 1
ATOM 659 C C . THR A 1 86 ? 6.747 16.266 14.516 1.00 84.62 86 THR A C 1
ATOM 661 O O . THR A 1 86 ? 7.789 16.074 13.887 1.00 84.62 86 THR A O 1
ATOM 664 N N . GLU A 1 87 ? 6.415 15.551 15.590 1.00 92.69 87 GLU A N 1
ATOM 665 C CA . GLU A 1 87 ? 7.210 14.434 16.099 1.00 92.69 87 GLU A CA 1
ATOM 666 C C . GLU A 1 87 ? 6.610 13.111 15.621 1.00 92.69 87 GLU A C 1
ATOM 668 O O . GLU A 1 87 ? 5.436 12.829 15.866 1.00 92.69 87 GLU A O 1
ATOM 673 N N . TRP A 1 88 ? 7.416 12.318 14.914 1.00 96.75 88 TRP A N 1
ATOM 674 C CA . TRP A 1 88 ? 7.019 11.039 14.328 1.00 96.75 88 TRP A CA 1
ATOM 675 C C . TRP A 1 88 ? 7.615 9.875 15.121 1.00 96.75 88 TRP A C 1
ATOM 677 O O . TRP A 1 88 ? 8.801 9.882 15.461 1.00 96.75 88 TRP A O 1
ATOM 687 N N 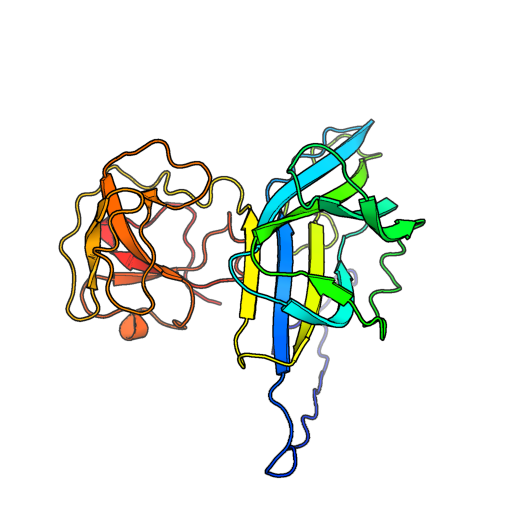. GLU A 1 89 ? 6.787 8.877 15.415 1.00 97.44 89 GLU A N 1
ATOM 688 C CA . GLU A 1 89 ? 7.170 7.642 16.096 1.00 97.44 89 GLU A CA 1
ATOM 689 C C . GLU A 1 89 ? 6.877 6.430 15.205 1.00 97.44 89 GLU A C 1
ATOM 691 O O . GLU A 1 89 ? 5.766 6.280 14.695 1.00 97.44 89 GLU A O 1
ATOM 696 N N . THR A 1 90 ? 7.839 5.516 15.057 1.00 97.88 90 THR A N 1
ATOM 697 C CA . THR A 1 90 ? 7.635 4.262 14.317 1.00 97.88 90 THR A CA 1
ATOM 698 C C . THR A 1 90 ? 6.605 3.373 15.027 1.00 97.88 90 THR A C 1
ATOM 700 O O . THR A 1 90 ? 6.859 2.825 16.103 1.00 97.88 90 THR A O 1
ATOM 703 N N . ALA A 1 91 ? 5.452 3.164 14.392 1.00 97.56 91 ALA A N 1
ATOM 704 C CA . ALA A 1 91 ? 4.398 2.258 14.843 1.00 97.56 91 ALA A CA 1
ATOM 705 C C . ALA A 1 91 ? 4.518 0.855 14.222 1.00 97.56 91 ALA A C 1
ATOM 707 O O . ALA A 1 91 ? 4.112 -0.140 14.833 1.00 97.56 91 ALA A O 1
ATOM 708 N N . TYR A 1 92 ? 5.090 0.733 13.023 1.00 98.00 92 TYR A N 1
ATOM 709 C CA . TYR A 1 92 ? 5.419 -0.541 12.374 1.00 98.00 92 TYR A CA 1
ATOM 710 C C . TYR A 1 92 ? 6.662 -0.396 11.516 1.00 98.00 92 TYR A C 1
ATOM 712 O O . TYR A 1 92 ? 6.837 0.628 10.875 1.00 98.00 92 TYR A O 1
ATOM 720 N N . VAL A 1 93 ? 7.472 -1.447 11.448 1.00 97.75 93 VAL A N 1
ATOM 721 C CA . VAL A 1 93 ? 8.533 -1.552 10.454 1.00 97.75 93 VAL A CA 1
ATOM 722 C C . VAL A 1 93 ? 8.689 -3.010 10.053 1.00 97.75 93 VAL A C 1
ATOM 724 O O . VAL A 1 93 ? 8.782 -3.891 10.912 1.00 97.75 93 VAL A O 1
ATOM 727 N N . LEU A 1 94 ? 8.715 -3.250 8.748 1.00 96.94 94 LEU A N 1
ATOM 728 C CA . LEU A 1 94 ? 9.198 -4.479 8.148 1.00 96.94 94 LEU A CA 1
ATOM 729 C C . LEU A 1 94 ? 10.496 -4.149 7.420 1.00 96.94 94 LEU A C 1
ATOM 731 O O . LEU A 1 94 ? 10.500 -3.653 6.294 1.00 96.94 94 LEU A O 1
ATOM 735 N N . ASP A 1 95 ? 11.596 -4.409 8.114 1.00 92.31 95 ASP A N 1
ATOM 736 C CA . ASP A 1 95 ? 12.935 -4.321 7.553 1.00 92.31 95 ASP A CA 1
ATOM 737 C C . ASP A 1 95 ? 13.295 -5.658 6.890 1.00 92.31 95 ASP A C 1
ATOM 739 O O . ASP A 1 95 ? 12.954 -6.721 7.412 1.00 92.31 95 ASP A O 1
ATOM 743 N N . SER A 1 96 ? 13.998 -5.614 5.757 1.00 94.00 96 SER A N 1
ATOM 744 C CA . SER A 1 96 ? 14.309 -6.783 4.917 1.00 94.00 96 SER A CA 1
ATOM 745 C C . SER A 1 96 ? 13.079 -7.453 4.286 1.00 94.00 96 SER A C 1
ATOM 747 O O . SER A 1 96 ? 12.832 -8.645 4.490 1.00 94.00 96 SER A O 1
ATOM 749 N N . TRP A 1 97 ? 12.328 -6.685 3.492 1.00 96.81 97 TRP A N 1
ATOM 750 C CA . TRP A 1 97 ? 11.230 -7.188 2.666 1.00 96.81 97 TRP A CA 1
ATOM 751 C C . TRP A 1 97 ? 11.635 -8.433 1.863 1.00 96.81 97 TRP A C 1
ATOM 753 O O . TRP A 1 97 ? 12.724 -8.511 1.289 1.00 96.81 97 TRP A O 1
ATOM 763 N N . ASN A 1 98 ? 10.726 -9.407 1.807 1.00 95.56 98 ASN A N 1
ATOM 764 C CA . ASN A 1 98 ? 10.853 -10.594 0.978 1.00 95.56 98 ASN A CA 1
ATOM 765 C C . ASN A 1 98 ? 9.537 -10.824 0.235 1.00 95.56 98 ASN A C 1
ATOM 767 O O . ASN A 1 98 ? 8.533 -11.188 0.845 1.00 95.56 98 ASN A O 1
ATOM 771 N N . PHE A 1 99 ? 9.572 -10.664 -1.087 1.00 93.69 99 PHE A N 1
ATOM 772 C CA . PHE A 1 99 ? 8.404 -10.816 -1.952 1.00 93.69 99 PHE A CA 1
ATOM 773 C C . PHE A 1 99 ? 7.688 -12.166 -1.798 1.00 93.69 99 PHE A C 1
ATOM 775 O O . PHE A 1 99 ? 6.471 -12.229 -1.945 1.00 93.69 99 PHE A O 1
ATOM 782 N N . ASP A 1 100 ? 8.411 -13.238 -1.470 1.00 92.31 100 ASP A N 1
ATOM 783 C CA . ASP A 1 100 ? 7.822 -14.572 -1.314 1.00 92.31 100 ASP A CA 1
ATOM 784 C C . ASP A 1 100 ? 7.122 -14.766 0.050 1.00 92.31 100 ASP A C 1
ATOM 786 O O . ASP A 1 100 ? 6.550 -15.827 0.307 1.00 92.31 100 ASP A O 1
ATOM 790 N N . GLN A 1 101 ? 7.175 -13.773 0.947 1.00 91.50 101 GLN A N 1
ATOM 791 C CA . GLN A 1 101 ? 6.671 -13.843 2.324 1.00 91.50 101 GLN A CA 1
ATOM 792 C C . GLN A 1 101 ? 5.640 -12.743 2.607 1.00 91.50 101 GLN A C 1
ATOM 794 O O . GLN A 1 101 ? 5.885 -11.817 3.374 1.00 91.50 101 GLN A O 1
ATOM 799 N N . GLN A 1 102 ? 4.457 -12.876 2.006 1.00 89.06 102 GLN A N 1
ATOM 800 C CA . GLN A 1 102 ? 3.348 -11.917 2.139 1.00 89.06 102 GLN A CA 1
ATOM 801 C C . GLN A 1 102 ? 2.213 -12.489 2.992 1.00 89.06 102 GLN A C 1
ATOM 803 O O . GLN A 1 102 ? 1.079 -12.670 2.546 1.00 89.06 102 GLN A O 1
ATOM 808 N N . GLU A 1 103 ? 2.546 -12.871 4.220 1.00 91.62 103 GLU A N 1
ATOM 809 C CA . GLU A 1 103 ? 1.588 -13.438 5.164 1.00 91.62 103 GLU A CA 1
ATOM 810 C C . GLU A 1 103 ? 0.912 -12.335 5.985 1.00 91.62 103 GLU A C 1
ATOM 812 O O . GLU A 1 103 ? 1.517 -11.311 6.296 1.00 91.62 103 GLU A O 1
ATOM 817 N N . ILE A 1 104 ? -0.338 -12.566 6.395 1.00 94.94 104 ILE A N 1
ATOM 818 C CA . ILE A 1 104 ? -0.998 -11.694 7.370 1.00 94.94 104 ILE A CA 1
ATOM 819 C C . ILE A 1 104 ? -0.339 -11.926 8.733 1.00 94.94 104 ILE A C 1
ATOM 821 O O . ILE A 1 104 ? -0.462 -13.004 9.323 1.00 94.94 104 ILE A O 1
ATOM 825 N N . GLU A 1 105 ? 0.324 -10.904 9.259 1.00 95.12 105 GLU A N 1
ATOM 826 C CA . GLU A 1 105 ? 0.924 -10.913 10.586 1.00 95.12 105 GLU A CA 1
ATOM 827 C C . GLU A 1 105 ? -0.141 -10.574 11.638 1.00 95.12 105 GLU A C 1
ATOM 829 O O . GLU A 1 105 ? -0.819 -9.549 11.559 1.00 95.12 105 GLU A O 1
ATOM 834 N N . ALA A 1 106 ? -0.286 -11.415 12.666 1.00 96.75 106 ALA A N 1
ATOM 835 C CA . ALA A 1 106 ? -1.161 -11.136 13.805 1.00 96.75 106 ALA A CA 1
ATOM 836 C C . ALA A 1 106 ? -0.543 -10.055 14.708 1.00 96.75 106 ALA A C 1
ATOM 838 O O . ALA A 1 106 ? 0.150 -10.358 15.683 1.00 96.75 106 ALA A O 1
ATOM 839 N N . ARG A 1 107 ? -0.805 -8.791 14.377 1.00 95.56 107 ARG A N 1
ATOM 840 C CA . ARG A 1 107 ? -0.211 -7.622 15.024 1.00 95.56 107 ARG A CA 1
ATOM 841 C C . ARG A 1 107 ? -1.286 -6.608 15.421 1.00 95.56 107 ARG A C 1
ATOM 843 O O . ARG A 1 107 ? -1.801 -5.900 14.558 1.00 95.56 107 ARG A O 1
ATOM 850 N N . PRO A 1 108 ? -1.624 -6.507 16.719 1.00 96.06 108 PRO A N 1
ATOM 851 C CA . PRO A 1 108 ? -2.508 -5.460 17.205 1.00 96.06 108 PRO A CA 1
ATOM 852 C C . PRO A 1 108 ? -1.898 -4.074 16.981 1.00 96.06 108 PRO A C 1
ATOM 854 O O . PRO A 1 108 ? -0.771 -3.818 17.406 1.00 96.06 108 PRO A O 1
ATOM 857 N N . LEU A 1 109 ? -2.655 -3.182 16.353 1.00 97.25 109 LEU A N 1
ATOM 858 C CA . LEU A 1 109 ? -2.275 -1.795 16.103 1.00 97.25 109 LEU A CA 1
ATOM 859 C C . LEU A 1 109 ? -3.518 -0.917 16.254 1.00 97.25 109 LEU A C 1
ATOM 861 O O . LEU A 1 109 ? -4.587 -1.256 15.752 1.00 97.25 109 LEU A O 1
ATOM 865 N N . VAL A 1 110 ? -3.386 0.202 16.962 1.00 97.25 110 VAL A N 1
ATOM 866 C CA . VAL A 1 110 ? -4.472 1.171 17.136 1.00 97.25 110 VAL A CA 1
ATOM 867 C C . VAL A 1 110 ? -4.008 2.505 16.584 1.00 97.25 110 VAL A C 1
ATOM 869 O O . VAL A 1 110 ? -2.978 3.016 17.019 1.00 97.25 110 VAL A O 1
ATOM 872 N N . LEU A 1 111 ? -4.775 3.052 15.647 1.00 96.88 111 LEU A N 1
ATOM 873 C CA . LEU A 1 111 ? -4.582 4.386 15.091 1.00 96.88 111 LEU A CA 1
ATOM 874 C C . LEU A 1 111 ? -5.770 5.240 15.546 1.00 96.88 111 LEU A C 1
ATOM 876 O O . LEU A 1 111 ? -6.885 4.997 15.082 1.00 96.88 111 LEU A O 1
ATOM 880 N N . PRO A 1 112 ? -5.584 6.157 16.510 1.00 96.12 112 PRO A N 1
ATOM 881 C CA . PRO A 1 112 ? -6.659 7.027 16.979 1.00 96.12 112 PRO A CA 1
ATOM 882 C C . PRO A 1 112 ? -7.167 7.976 15.888 1.00 96.12 112 PRO A C 1
ATOM 884 O O . PRO A 1 112 ? -6.417 8.357 14.997 1.00 96.12 112 PRO A O 1
ATOM 887 N N . GLU A 1 113 ? -8.417 8.418 16.004 1.00 93.31 113 GLU A N 1
ATOM 888 C CA . GLU A 1 113 ? -8.930 9.549 15.217 1.00 93.31 113 GLU A CA 1
ATOM 889 C C . GLU A 1 113 ? -8.054 10.799 15.431 1.00 93.31 113 GLU A C 1
ATOM 891 O O . GLU A 1 113 ? -7.642 11.088 16.558 1.00 93.31 113 GLU A O 1
ATOM 896 N N . GLY A 1 114 ? -7.753 11.516 14.349 1.00 85.38 114 GLY A N 1
ATOM 897 C CA . GLY A 1 114 ? -6.908 12.711 14.327 1.00 85.38 114 GLY A CA 1
ATOM 898 C C . GLY A 1 114 ? -5.400 12.450 14.416 1.00 85.38 114 GLY A C 1
ATOM 899 O O . GLY A 1 114 ? -4.624 13.402 14.415 1.00 85.38 114 GLY A O 1
ATOM 900 N N . VAL A 1 115 ? -4.943 11.191 14.516 1.00 93.75 115 VAL A N 1
ATOM 901 C CA . VAL A 1 115 ? -3.502 10.902 14.432 1.00 93.75 115 VAL A CA 1
ATOM 902 C C . VAL A 1 115 ? -3.034 11.046 12.986 1.00 93.75 115 VAL A C 1
ATOM 904 O O . VAL A 1 115 ? -3.703 10.577 12.065 1.00 93.75 115 VAL A O 1
ATOM 907 N N . MET A 1 116 ? -1.866 11.648 12.789 1.00 95.94 116 MET A N 1
ATOM 908 C CA . MET A 1 116 ? -1.184 11.616 11.502 1.00 95.94 116 MET A CA 1
ATOM 909 C C . MET A 1 116 ? -0.475 10.276 11.340 1.00 95.94 116 MET A C 1
ATOM 911 O O . MET A 1 116 ? 0.184 9.804 12.265 1.00 95.94 116 MET A O 1
ATOM 915 N N . THR A 1 117 ? -0.571 9.677 10.163 1.00 96.19 117 THR A N 1
ATOM 916 C CA . THR A 1 117 ? 0.142 8.458 9.775 1.00 96.19 117 THR A CA 1
ATOM 917 C C . THR A 1 117 ? 1.005 8.737 8.561 1.00 96.19 117 THR A C 1
ATOM 919 O O . THR A 1 117 ? 0.551 9.449 7.670 1.00 96.19 117 THR A O 1
ATOM 922 N N . ARG A 1 118 ? 2.188 8.130 8.491 1.00 97.31 118 ARG A N 1
ATOM 923 C CA . ARG A 1 118 ? 3.044 8.114 7.306 1.00 97.31 118 ARG A CA 1
ATOM 924 C C . ARG A 1 118 ? 3.419 6.679 6.989 1.00 97.31 118 ARG A C 1
ATOM 926 O O . ARG A 1 118 ? 4.072 6.036 7.806 1.00 97.31 118 ARG A O 1
ATOM 933 N N . VAL A 1 119 ? 3.017 6.180 5.823 1.00 98.06 119 VAL A N 1
ATOM 934 C CA . VAL A 1 119 ? 3.540 4.910 5.299 1.00 98.06 119 VAL A CA 1
ATOM 935 C C . VAL A 1 119 ? 4.637 5.212 4.300 1.00 98.06 119 VAL A C 1
ATOM 937 O O . VAL A 1 119 ? 4.379 5.908 3.324 1.00 98.06 119 VAL A O 1
ATOM 940 N N . SER A 1 120 ? 5.826 4.664 4.540 1.00 98.31 120 SER A N 1
ATOM 941 C CA . SER A 1 120 ? 7.006 4.806 3.689 1.00 98.31 120 SER A CA 1
ATOM 942 C C . SER A 1 120 ? 7.428 3.448 3.137 1.00 98.31 120 SER A C 1
ATOM 944 O O . SER A 1 120 ? 7.558 2.479 3.885 1.00 98.31 120 SER A O 1
ATOM 946 N N . CYS A 1 121 ? 7.690 3.389 1.836 1.00 98.69 121 CYS A N 1
ATOM 947 C CA . CYS A 1 121 ? 8.173 2.208 1.133 1.00 98.69 121 CYS A CA 1
ATOM 948 C C . CYS A 1 121 ? 9.506 2.525 0.453 1.00 98.69 121 CYS A C 1
ATOM 950 O O . CYS A 1 121 ? 9.592 3.452 -0.354 1.00 98.69 121 CYS A O 1
ATOM 952 N N . THR A 1 122 ? 10.543 1.753 0.776 1.00 98.81 122 THR A N 1
ATOM 953 C CA . THR A 1 122 ? 11.887 1.895 0.202 1.00 98.81 122 THR A CA 1
ATOM 954 C C . THR A 1 122 ? 12.119 0.834 -0.862 1.00 98.81 122 THR A C 1
ATOM 956 O O . THR A 1 122 ? 11.951 -0.359 -0.598 1.00 98.81 122 THR A O 1
ATOM 959 N N . TYR A 1 123 ? 12.596 1.254 -2.028 1.00 98.69 123 TYR A N 1
ATOM 960 C CA . TYR A 1 123 ? 12.915 0.383 -3.156 1.00 98.69 123 TYR A CA 1
ATOM 961 C C . TYR A 1 123 ? 14.363 0.547 -3.588 1.00 98.69 123 TYR A C 1
ATOM 963 O O . TYR A 1 123 ? 14.912 1.644 -3.503 1.00 98.69 123 TYR A O 1
ATOM 971 N N . ASP A 1 124 ? 14.951 -0.519 -4.120 1.00 98.50 124 ASP A N 1
ATOM 972 C CA . ASP A 1 124 ? 16.206 -0.472 -4.868 1.00 98.50 124 ASP A CA 1
ATOM 973 C C . ASP A 1 124 ? 15.925 -0.906 -6.309 1.00 98.50 124 ASP A C 1
ATOM 975 O O . ASP A 1 124 ? 15.576 -2.063 -6.541 1.00 98.50 124 ASP A O 1
ATOM 979 N N . ASN A 1 125 ? 16.027 0.012 -7.278 1.00 98.19 125 ASN A N 1
ATOM 980 C CA . ASN A 1 125 ? 15.814 -0.291 -8.694 1.00 98.19 125 ASN A CA 1
ATOM 981 C C . ASN A 1 125 ? 17.162 -0.518 -9.403 1.00 98.19 125 ASN A C 1
ATOM 983 O O . ASN A 1 125 ? 17.798 0.436 -9.861 1.00 98.19 125 ASN A O 1
ATOM 987 N N . PRO A 1 126 ? 17.610 -1.775 -9.592 1.00 97.56 126 PRO A N 1
ATOM 988 C CA . PRO A 1 126 ? 18.871 -2.069 -10.253 1.00 97.56 126 PRO A CA 1
ATOM 989 C C . PRO A 1 126 ? 18.738 -2.104 -11.780 1.00 97.56 126 PRO A C 1
ATOM 991 O O . PRO A 1 126 ? 19.672 -2.554 -12.443 1.00 97.56 126 PRO A O 1
ATOM 994 N N . THR A 1 127 ? 17.598 -1.740 -12.363 1.00 95.62 127 THR A N 1
ATOM 995 C CA . THR A 1 127 ? 17.377 -1.827 -13.812 1.00 95.62 127 THR A CA 1
ATOM 996 C C . THR A 1 127 ? 17.815 -0.545 -14.527 1.00 95.62 127 THR A C 1
ATOM 998 O O . THR A 1 127 ? 18.275 0.408 -13.896 1.00 95.62 127 THR A O 1
ATOM 1001 N N . ASP A 1 128 ? 17.736 -0.545 -15.859 1.00 96.88 128 ASP A N 1
ATOM 1002 C CA . ASP A 1 128 ? 17.981 0.646 -16.685 1.00 96.88 128 ASP A CA 1
ATOM 1003 C C . ASP A 1 128 ? 16.683 1.394 -17.038 1.00 96.88 128 ASP A C 1
ATOM 1005 O O . ASP A 1 128 ? 16.740 2.426 -17.706 1.00 96.88 128 ASP A O 1
ATOM 1009 N N . ASP A 1 129 ? 15.537 0.905 -16.556 1.00 90.94 129 ASP A N 1
ATOM 1010 C CA . ASP A 1 129 ? 14.212 1.449 -16.830 1.00 90.94 129 ASP A CA 1
ATOM 1011 C C . ASP A 1 129 ? 13.602 2.078 -15.568 1.00 90.94 129 ASP A C 1
ATOM 1013 O O . ASP A 1 129 ? 13.874 1.662 -14.437 1.00 90.94 129 ASP A O 1
ATOM 1017 N N . THR A 1 130 ? 12.749 3.082 -15.765 1.00 87.31 130 THR A N 1
ATOM 1018 C CA . THR A 1 130 ? 11.888 3.590 -14.693 1.00 87.31 130 THR A CA 1
ATOM 1019 C C . THR A 1 130 ? 10.810 2.555 -14.386 1.00 87.31 130 THR A C 1
ATOM 1021 O O . THR A 1 130 ? 10.130 2.086 -15.301 1.00 87.31 130 THR A O 1
ATOM 1024 N N . VAL A 1 131 ? 10.627 2.229 -13.107 1.00 84.31 131 VAL A N 1
ATOM 1025 C CA . VAL A 1 131 ? 9.550 1.345 -12.642 1.00 84.31 131 VAL A CA 1
ATOM 1026 C C . VAL A 1 131 ? 8.458 2.184 -11.994 1.00 84.31 131 VAL A C 1
ATOM 1028 O O . VAL A 1 131 ? 8.744 3.074 -11.201 1.00 84.31 131 VAL A O 1
ATOM 1031 N N . VAL A 1 132 ? 7.208 1.916 -12.356 1.00 85.06 132 VAL A N 1
ATOM 1032 C CA . VAL A 1 132 ? 6.034 2.645 -11.859 1.00 85.06 132 VAL A CA 1
ATOM 1033 C C . VAL A 1 132 ? 5.089 1.709 -11.116 1.00 85.06 132 VAL A C 1
ATOM 1035 O O . VAL A 1 132 ? 5.329 0.500 -11.044 1.00 85.06 132 VAL A O 1
ATOM 1038 N N . PHE A 1 133 ? 4.010 2.261 -10.575 1.00 87.62 133 PHE A N 1
ATOM 1039 C CA . PHE A 1 133 ? 2.954 1.474 -9.955 1.00 87.62 133 PHE A CA 1
ATOM 1040 C C . PHE A 1 133 ? 2.259 0.514 -10.940 1.00 87.62 133 PHE A C 1
ATOM 1042 O O . PHE A 1 133 ? 2.056 0.851 -12.109 1.00 87.62 133 PHE A O 1
ATOM 1049 N N . GLY A 1 134 ? 1.858 -0.673 -10.473 1.00 78.19 134 GLY A N 1
ATOM 1050 C CA . GLY A 1 134 ? 1.003 -1.583 -11.243 1.00 78.19 134 GLY A CA 1
ATOM 1051 C C . GLY A 1 134 ? 0.927 -3.013 -10.702 1.00 78.19 134 GLY A C 1
ATOM 1052 O O . GLY A 1 134 ? 1.760 -3.436 -9.913 1.00 78.19 134 GLY A O 1
ATOM 1053 N N . GLU A 1 135 ? -0.056 -3.782 -11.185 1.00 75.56 135 GLU A N 1
ATOM 1054 C CA . GLU A 1 135 ? -0.381 -5.149 -10.717 1.00 75.56 135 GLU A CA 1
ATOM 1055 C C . GLU A 1 135 ? 0.652 -6.223 -11.099 1.00 75.56 135 GLU A C 1
ATOM 1057 O O . GLU A 1 135 ? 0.738 -7.272 -10.465 1.00 75.56 135 GLU A O 1
ATOM 1062 N N . SER A 1 136 ? 1.432 -6.007 -12.163 1.00 80.12 136 SER A N 1
ATOM 1063 C CA . SER A 1 136 ? 2.504 -6.948 -12.509 1.00 80.12 136 SER A CA 1
ATOM 1064 C C . SER A 1 136 ? 3.574 -6.910 -11.427 1.00 80.12 136 SER A C 1
ATOM 1066 O O . SER A 1 136 ? 4.009 -5.830 -11.045 1.00 80.12 136 SER A O 1
ATOM 1068 N N . SER A 1 137 ? 4.118 -8.063 -11.039 1.00 84.69 137 SER A N 1
ATOM 1069 C CA . SER A 1 137 ? 5.247 -8.124 -10.099 1.00 84.69 137 SER A CA 1
ATOM 1070 C C . SER A 1 137 ? 6.514 -7.419 -10.614 1.00 84.69 137 SER A C 1
ATOM 1072 O O . SER A 1 137 ? 7.451 -7.211 -9.857 1.00 84.69 137 SER A O 1
ATOM 1074 N N . THR A 1 138 ? 6.566 -7.055 -11.902 1.00 84.12 138 THR A N 1
ATOM 1075 C CA . THR A 1 138 ? 7.635 -6.229 -12.499 1.00 84.12 138 THR A CA 1
ATOM 1076 C C . THR A 1 138 ? 7.397 -4.716 -12.387 1.00 84.12 138 THR A C 1
ATOM 1078 O O . THR A 1 138 ? 8.273 -3.944 -12.762 1.00 84.12 138 THR A O 1
ATOM 1081 N N . HIS A 1 139 ? 6.204 -4.308 -11.961 1.00 87.25 139 HIS A N 1
ATOM 1082 C CA . HIS A 1 139 ? 5.878 -2.969 -11.466 1.00 87.25 139 HIS A CA 1
ATOM 1083 C C . HIS A 1 139 ? 5.930 -2.990 -9.935 1.00 87.25 139 HIS A C 1
ATOM 1085 O O . HIS A 1 139 ? 6.234 -4.034 -9.362 1.00 87.25 139 HIS A O 1
ATOM 1091 N N . GLU A 1 140 ? 5.628 -1.880 -9.265 1.00 91.56 140 GLU A N 1
ATOM 1092 C CA . GLU A 1 140 ? 5.673 -1.808 -7.799 1.00 91.56 140 GLU A CA 1
ATOM 1093 C C . GLU A 1 140 ? 4.351 -1.407 -7.141 1.00 91.56 140 GLU A C 1
ATOM 1095 O O . GLU A 1 140 ? 3.447 -0.868 -7.774 1.00 91.56 140 GLU A O 1
ATOM 1100 N N . MET A 1 141 ? 4.256 -1.684 -5.840 1.00 93.81 141 MET A N 1
ATOM 1101 C CA . MET A 1 141 ? 3.160 -1.270 -4.961 1.00 93.81 141 MET A CA 1
ATOM 1102 C C . MET A 1 141 ? 3.693 -0.861 -3.591 1.00 93.81 141 MET A C 1
ATOM 1104 O O . MET A 1 141 ? 4.734 -1.360 -3.158 1.00 93.81 141 MET A O 1
ATOM 1108 N N . CYS A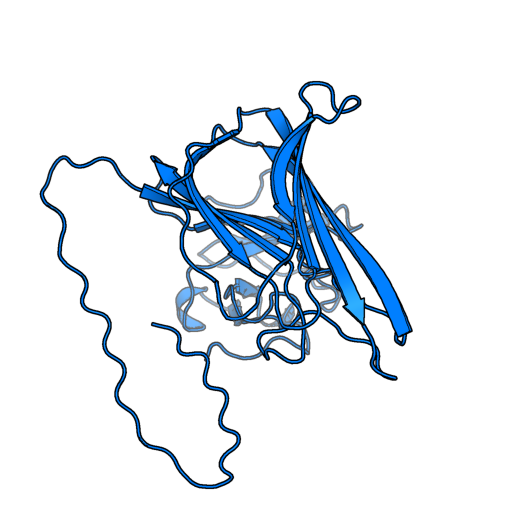 1 142 ? 2.965 0.018 -2.902 1.00 96.56 142 CYS A N 1
ATOM 1109 C CA . CYS A 1 142 ? 3.259 0.433 -1.534 1.00 96.56 142 CYS A CA 1
ATOM 1110 C C . CYS A 1 142 ? 1.982 0.408 -0.697 1.00 96.56 142 CYS A C 1
ATOM 1112 O O . CYS A 1 142 ? 1.271 1.412 -0.645 1.00 96.56 142 CYS A O 1
ATOM 1114 N N . PHE A 1 143 ? 1.688 -0.717 -0.036 1.00 96.25 143 PHE A N 1
ATOM 1115 C CA . PHE A 1 143 ? 0.526 -0.815 0.850 1.00 96.25 143 PHE A CA 1
ATOM 1116 C C . PHE A 1 143 ? 0.857 -1.462 2.193 1.00 96.25 143 PHE A C 1
ATOM 1118 O O . PHE A 1 143 ? 1.515 -2.496 2.271 1.00 96.25 143 PHE A O 1
ATOM 1125 N N . LEU A 1 144 ? 0.308 -0.887 3.259 1.00 97.44 144 LEU A N 1
ATOM 1126 C CA . LEU A 1 144 ? 0.125 -1.535 4.547 1.00 97.44 144 LEU A CA 1
ATOM 1127 C C . LEU A 1 144 ? -1.366 -1.791 4.749 1.00 97.44 144 LEU A C 1
ATOM 1129 O O . LEU A 1 144 ? -2.140 -0.874 5.029 1.00 97.44 144 LEU A O 1
ATOM 1133 N N . VAL A 1 145 ? -1.773 -3.048 4.602 1.00 96.75 145 VAL A N 1
ATOM 1134 C CA . VAL A 1 145 ? -3.167 -3.461 4.758 1.00 96.75 145 VAL A CA 1
ATOM 1135 C C . VAL A 1 145 ? -3.418 -3.864 6.207 1.00 96.75 145 VAL A C 1
ATOM 1137 O O . VAL A 1 145 ? -2.722 -4.708 6.765 1.00 96.75 145 VAL A O 1
ATOM 1140 N N . LEU A 1 146 ? -4.428 -3.271 6.828 1.00 96.81 146 LEU A N 1
ATOM 1141 C CA . LEU A 1 146 ? -4.829 -3.500 8.207 1.00 96.81 146 LEU A CA 1
ATOM 1142 C C . LEU A 1 146 ? -6.150 -4.271 8.235 1.00 96.81 146 LEU A C 1
ATOM 1144 O O . LEU A 1 146 ? -7.151 -3.841 7.666 1.00 96.81 146 LEU A O 1
ATOM 1148 N N . TYR A 1 147 ? -6.175 -5.394 8.941 1.00 96.12 147 TYR A N 1
ATOM 1149 C CA . TYR A 1 147 ? -7.402 -6.123 9.246 1.00 96.12 147 TYR A CA 1
ATOM 1150 C C . TYR A 1 147 ? -7.941 -5.614 10.574 1.00 96.12 147 TYR A C 1
ATOM 1152 O O . TYR A 1 147 ? -7.304 -5.812 11.609 1.00 96.12 147 TYR A O 1
ATOM 1160 N N . GLU A 1 148 ? -9.091 -4.946 10.556 1.00 94.69 148 GLU A N 1
ATOM 1161 C CA . GLU A 1 148 ? -9.612 -4.221 11.717 1.00 94.69 148 GLU A CA 1
ATOM 1162 C C . GLU A 1 148 ? -10.926 -4.771 12.262 1.00 94.69 148 GLU A C 1
ATOM 1164 O O . GLU A 1 148 ? -11.688 -5.430 11.559 1.00 94.69 148 GLU A O 1
ATOM 1169 N N . VAL A 1 149 ? -11.204 -4.471 13.533 1.00 93.69 149 VAL A N 1
ATOM 1170 C CA . VAL A 1 149 ? -12.528 -4.653 14.138 1.00 93.69 149 VAL A CA 1
ATOM 1171 C C . VAL A 1 149 ? -13.342 -3.384 13.909 1.00 93.69 149 VAL A C 1
ATOM 1173 O O . VAL A 1 149 ? -13.092 -2.357 14.546 1.00 93.69 149 VAL A O 1
ATOM 1176 N N . GLY A 1 150 ? -14.336 -3.451 13.028 1.00 83.88 150 GLY A N 1
ATOM 1177 C CA . GLY A 1 150 ? -14.982 -2.247 12.520 1.00 83.88 150 GLY A CA 1
ATOM 1178 C C . GLY A 1 150 ? -16.035 -2.495 11.436 1.00 83.88 150 GLY A C 1
ATOM 1179 O O . GLY A 1 150 ? -16.616 -3.588 11.372 1.00 83.88 150 GLY A O 1
ATOM 1180 N N . PRO A 1 151 ? -16.336 -1.469 10.619 1.00 72.75 151 PRO A N 1
ATOM 1181 C CA . PRO A 1 151 ? -17.211 -1.580 9.453 1.00 72.75 151 PRO A CA 1
ATOM 1182 C C . PRO A 1 151 ? -16.797 -2.742 8.537 1.00 72.75 151 PRO A C 1
ATOM 1184 O O . PRO A 1 151 ? -15.624 -3.077 8.444 1.00 72.75 151 PRO A O 1
ATOM 1187 N N . GLN A 1 152 ? -17.751 -3.372 7.845 1.00 69.12 152 GLN A N 1
ATOM 1188 C CA . GLN A 1 152 ? -17.464 -4.458 6.885 1.00 69.12 152 GLN A CA 1
ATOM 1189 C C . GLN A 1 152 ? -17.149 -3.901 5.496 1.00 69.12 152 GLN A C 1
ATOM 1191 O O . GLN A 1 152 ? -17.700 -4.355 4.495 1.00 69.12 152 GLN A O 1
ATOM 1196 N N . GLU A 1 153 ? -16.310 -2.877 5.455 1.00 72.75 153 GLU A N 1
ATOM 1197 C CA . GLU A 1 153 ? -15.987 -2.128 4.248 1.00 72.75 153 GLU A CA 1
ATOM 1198 C C . GLU A 1 153 ? -14.481 -2.187 4.004 1.00 72.75 153 GLU A C 1
ATOM 1200 O O . GLU A 1 153 ? -13.693 -2.466 4.914 1.00 72.75 153 GLU A O 1
ATOM 1205 N N . ILE A 1 154 ? -14.102 -1.969 2.747 1.00 73.00 154 ILE A N 1
ATOM 1206 C CA . ILE A 1 154 ? -12.726 -1.647 2.391 1.00 73.00 154 ILE A CA 1
ATOM 1207 C C . ILE A 1 154 ? -12.653 -0.126 2.421 1.00 73.00 154 ILE A C 1
ATOM 1209 O O . ILE A 1 154 ? -13.336 0.542 1.650 1.00 73.00 154 ILE A O 1
ATOM 1213 N N . SER A 1 155 ? -11.853 0.404 3.332 1.00 77.50 155 SER A N 1
ATOM 1214 C CA . SER A 1 155 ? -11.557 1.833 3.428 1.00 77.50 155 SER A CA 1
ATOM 1215 C C . SER A 1 155 ? -10.048 2.029 3.467 1.00 77.50 155 SER A C 1
ATOM 1217 O O . SER A 1 155 ? -9.292 1.059 3.538 1.00 77.50 155 SER A O 1
ATOM 1219 N N . GLY A 1 156 ? -9.575 3.261 3.432 1.00 85.69 156 GLY A N 1
ATOM 1220 C CA . GLY A 1 156 ? -8.150 3.501 3.543 1.00 85.69 156 GLY A CA 1
ATOM 1221 C C . GLY A 1 156 ? -7.783 4.937 3.263 1.00 85.69 156 GLY A C 1
ATOM 1222 O O . GLY A 1 156 ? -8.606 5.712 2.786 1.00 85.69 156 GLY A O 1
ATOM 1223 N N . CYS A 1 157 ? -6.523 5.246 3.523 1.00 82.94 157 CYS A N 1
ATOM 1224 C CA . CYS A 1 157 ? -5.882 6.438 3.013 1.00 82.94 157 CYS A CA 1
ATOM 1225 C C . CYS A 1 157 ? -4.715 6.015 2.123 1.00 82.94 157 CYS A C 1
ATOM 1227 O O . CYS A 1 157 ? -3.602 5.725 2.572 1.00 82.94 157 CYS A O 1
ATOM 1229 N N . VAL A 1 158 ? -5.027 5.910 0.839 1.00 80.94 158 VAL A N 1
ATOM 1230 C CA . VAL A 1 158 ? -4.084 5.572 -0.215 1.00 80.94 158 VAL A CA 1
ATOM 1231 C C . VAL A 1 158 ? -4.064 6.749 -1.168 1.00 80.94 158 VAL A C 1
ATOM 1233 O O . VAL A 1 158 ? -5.110 7.073 -1.730 1.00 80.94 158 VAL A O 1
ATOM 1236 N N . SER A 1 159 ? -2.907 7.393 -1.343 1.00 72.50 159 SER A N 1
ATOM 1237 C CA . SER A 1 159 ? -2.806 8.379 -2.417 1.00 72.50 159 SER A CA 1
ATOM 1238 C C . SER A 1 159 ? -2.852 7.640 -3.739 1.00 72.50 159 SER A C 1
ATOM 1240 O O . SER A 1 159 ? -2.078 6.705 -3.959 1.00 72.50 159 SER A O 1
ATOM 1242 N N . PHE A 1 160 ? -3.776 8.034 -4.602 1.00 61.31 160 PHE A N 1
ATOM 1243 C CA . PHE A 1 160 ? -3.818 7.533 -5.958 1.00 61.31 160 PHE A CA 1
ATOM 1244 C C . PHE A 1 160 ? -3.189 8.581 -6.856 1.00 61.31 160 PHE A C 1
ATOM 1246 O O . PHE A 1 160 ? -3.789 9.631 -7.087 1.00 61.31 160 PHE A O 1
ATOM 1253 N N . GLY A 1 161 ? -1.979 8.300 -7.336 1.00 44.84 161 GLY A N 1
ATOM 1254 C CA . GLY A 1 161 ? -1.214 9.252 -8.125 1.00 44.84 161 GLY A CA 1
ATOM 1255 C C . GLY A 1 161 ? -2.003 9.751 -9.298 1.00 44.84 161 GLY A C 1
ATOM 1256 O O . GLY A 1 161 ? -2.323 8.966 -10.179 1.00 44.84 161 GLY A O 1
ATOM 1257 N N . ASN A 1 162 ? -2.368 11.031 -9.242 1.00 39.00 162 ASN A N 1
ATOM 1258 C CA . ASN A 1 162 ? -3.311 11.669 -10.147 1.00 39.00 162 ASN A CA 1
ATOM 1259 C C . ASN A 1 162 ? -4.356 10.688 -10.721 1.00 39.00 162 ASN A C 1
ATOM 1261 O O . ASN A 1 162 ? -4.541 10.570 -11.930 1.00 39.00 162 ASN A O 1
ATOM 1265 N N . ALA A 1 163 ? -5.045 9.960 -9.835 1.00 38.69 163 ALA A N 1
ATOM 1266 C CA . ALA A 1 163 ? -6.383 9.472 -10.160 1.00 38.69 163 ALA A CA 1
ATOM 1267 C C . ALA A 1 163 ? -7.394 10.637 -10.166 1.00 38.69 163 ALA A C 1
ATOM 1269 O O . ALA A 1 163 ? -8.547 10.456 -10.559 1.00 38.69 163 ALA A O 1
ATOM 1270 N N . GLY A 1 164 ? -6.940 11.843 -9.795 1.00 35.66 164 GLY A N 1
ATOM 1271 C CA . GLY A 1 164 ? -7.469 13.110 -10.270 1.00 35.66 164 GLY A CA 1
ATOM 1272 C C . GLY A 1 164 ? -7.419 13.162 -11.794 1.00 35.66 164 GLY A C 1
ATOM 1273 O O . GLY A 1 164 ? -6.395 13.445 -12.414 1.00 35.66 164 GLY A O 1
ATOM 1274 N N . GLY A 1 165 ? -8.523 12.763 -12.418 1.00 37.91 165 GLY A N 1
ATOM 1275 C CA . GLY A 1 165 ? -9.378 13.785 -13.010 1.00 37.91 165 GLY A CA 1
ATOM 1276 C C . GLY A 1 165 ? -8.739 14.753 -14.006 1.00 37.91 165 GLY A C 1
ATOM 1277 O O . GLY A 1 165 ? -9.361 15.746 -14.355 1.00 37.91 165 GLY A O 1
ATOM 1278 N N . GLY A 1 166 ? -7.623 14.398 -14.642 1.00 38.91 166 GLY A N 1
ATOM 1279 C CA . GLY A 1 166 ? -7.250 14.894 -15.967 1.00 38.91 166 GLY A CA 1
ATOM 1280 C C . GLY A 1 166 ? -8.207 14.403 -17.065 1.00 38.91 166 GLY A C 1
ATOM 1281 O O . GLY A 1 166 ? -7.792 14.184 -18.203 1.00 38.91 166 GLY A O 1
ATOM 1282 N N . GLY A 1 167 ? -9.480 14.174 -16.732 1.00 43.84 167 GLY A N 1
ATOM 1283 C CA . GLY A 1 167 ? -10.544 14.088 -17.712 1.00 43.84 167 GLY A CA 1
ATOM 1284 C C . GLY A 1 167 ? -10.695 15.442 -18.414 1.00 43.84 167 GLY A C 1
ATOM 1285 O O . GLY A 1 167 ? -10.193 16.464 -17.938 1.00 43.84 167 GLY A O 1
ATOM 1286 N N . PRO A 1 168 ? -11.351 15.490 -19.581 1.00 49.88 168 PRO A N 1
ATOM 1287 C CA . PRO A 1 168 ? -11.707 16.769 -20.184 1.00 49.88 168 PRO A CA 1
ATOM 1288 C C . PRO A 1 168 ? -12.410 17.646 -19.140 1.00 49.88 168 PRO A C 1
ATOM 1290 O O . PRO A 1 168 ? -13.162 17.124 -18.323 1.00 49.88 168 PRO A O 1
ATOM 1293 N N . ALA A 1 169 ? -12.194 18.966 -19.184 1.00 58.62 169 ALA A N 1
ATOM 1294 C CA . ALA A 1 169 ? -13.033 19.900 -18.438 1.00 58.62 169 ALA A CA 1
ATOM 1295 C C . ALA A 1 169 ? -14.495 19.612 -18.809 1.00 58.62 169 ALA A C 1
ATOM 1297 O O . ALA A 1 169 ? -14.933 19.923 -19.920 1.00 58.62 169 ALA A O 1
ATOM 1298 N N . CYS A 1 170 ? -15.200 18.934 -17.914 1.00 72.81 170 CYS A N 1
ATOM 1299 C CA . CYS A 1 170 ? -16.566 18.494 -18.096 1.00 72.81 170 CYS A CA 1
ATOM 1300 C C . CYS A 1 170 ? -17.391 19.067 -16.944 1.00 72.81 170 CYS A C 1
ATOM 1302 O O . CYS A 1 170 ? -16.956 19.089 -15.794 1.00 72.81 170 CYS A O 1
ATOM 1304 N N . GLU A 1 171 ? -18.575 19.566 -17.275 1.00 82.25 171 GLU A N 1
ATOM 1305 C CA . GLU A 1 171 ? -19.542 20.097 -16.316 1.00 82.25 171 GLU A CA 1
ATOM 1306 C C . GLU A 1 171 ? -20.803 19.235 -16.422 1.00 82.25 171 GLU A C 1
ATOM 1308 O O . GLU A 1 171 ? -21.749 19.618 -17.116 1.00 82.25 171 GLU A O 1
ATOM 1313 N N . PRO A 1 172 ? -20.787 18.027 -15.833 1.00 88.69 172 PRO A N 1
ATOM 1314 C CA . PRO A 1 172 ? -21.891 17.098 -15.975 1.00 88.69 172 PRO A CA 1
ATOM 1315 C C . PRO A 1 172 ? -23.125 17.553 -15.196 1.00 88.69 172 PRO A C 1
ATOM 1317 O O . PRO A 1 172 ? -23.052 18.335 -14.245 1.00 88.69 172 PRO A O 1
ATOM 1320 N N . GLU A 1 173 ? -24.281 17.024 -15.592 1.00 89.62 173 GLU A N 1
ATOM 1321 C CA . GLU A 1 173 ? -25.492 17.086 -14.778 1.00 89.62 173 GLU A CA 1
ATOM 1322 C C . GLU A 1 173 ? -25.630 15.803 -13.952 1.00 89.62 173 GLU A C 1
ATOM 1324 O O . GLU A 1 173 ? -25.419 14.693 -14.443 1.00 89.62 173 GLU A O 1
ATOM 1329 N N . GLY A 1 174 ? -26.020 15.951 -12.684 1.00 92.56 174 GLY A N 1
ATOM 1330 C CA . GLY A 1 174 ? -26.235 14.816 -11.793 1.00 92.56 174 GLY A CA 1
ATOM 1331 C C . GLY A 1 174 ? -27.367 13.910 -12.268 1.00 92.56 174 GLY A C 1
ATOM 1332 O O . GLY A 1 174 ? -28.478 14.375 -12.536 1.00 92.56 174 GLY A O 1
ATOM 1333 N N . ASN A 1 175 ? -27.102 12.607 -12.319 1.00 95.12 175 ASN A N 1
ATOM 1334 C CA . ASN A 1 175 ? -28.122 11.606 -12.602 1.00 95.12 175 ASN A CA 1
ATOM 1335 C C . ASN A 1 175 ? -28.973 11.275 -11.359 1.00 95.12 175 ASN A C 1
ATOM 1337 O O . ASN A 1 175 ? -28.819 11.856 -10.283 1.00 95.12 175 ASN A O 1
ATOM 1341 N N . GLU A 1 176 ? -29.886 10.313 -11.486 1.00 94.81 176 GLU A N 1
ATOM 1342 C CA . GLU A 1 176 ? -30.784 9.877 -10.411 1.00 94.81 176 GLU A CA 1
ATOM 1343 C C . GLU A 1 176 ? -30.076 9.318 -9.164 1.00 94.81 176 GLU A C 1
ATOM 1345 O O . GLU A 1 176 ? -30.699 9.229 -8.106 1.00 94.81 176 GLU A O 1
ATOM 1350 N N . MET A 1 177 ? -28.797 8.951 -9.275 1.00 91.50 177 MET A N 1
ATOM 1351 C CA . MET A 1 177 ? -27.955 8.492 -8.168 1.00 91.50 177 MET A CA 1
ATOM 1352 C C . MET A 1 177 ? -27.050 9.598 -7.614 1.00 91.50 177 MET A C 1
ATOM 1354 O O . MET A 1 177 ? -26.333 9.349 -6.652 1.00 91.50 177 MET A O 1
ATOM 1358 N N . GLY A 1 178 ? -27.071 10.799 -8.201 1.00 92.06 178 GLY A N 1
ATOM 1359 C CA . GLY A 1 178 ? -26.199 11.920 -7.846 1.00 92.06 178 GLY A CA 1
ATOM 1360 C C . GLY A 1 178 ? -24.823 11.894 -8.520 1.00 92.06 178 GLY A C 1
ATOM 1361 O O . GLY A 1 178 ? -24.047 12.826 -8.323 1.00 92.06 178 GLY A O 1
ATOM 1362 N N . VAL A 1 179 ? -24.518 10.881 -9.339 1.00 92.94 179 VAL A N 1
ATOM 1363 C CA . VAL A 1 179 ? -23.271 10.834 -10.120 1.00 92.94 179 VAL A CA 1
ATOM 1364 C C . VAL A 1 179 ? -23.313 11.947 -11.167 1.00 92.94 179 VAL A C 1
ATOM 1366 O O . VAL A 1 179 ? -24.275 12.036 -11.927 1.00 92.94 179 VAL A O 1
ATOM 1369 N N . GLY A 1 180 ? -22.296 12.809 -11.182 1.00 92.12 180 GLY A N 1
ATOM 1370 C CA . GLY A 1 180 ? -22.230 14.017 -12.008 1.00 92.12 180 GLY A CA 1
ATOM 1371 C C . GLY A 1 180 ? -22.827 15.274 -11.369 1.00 92.12 180 GLY A C 1
ATOM 1372 O O . GLY A 1 180 ? -22.809 16.325 -11.994 1.00 92.12 180 GLY A O 1
ATOM 1373 N N . ALA A 1 181 ? -23.362 15.217 -10.142 1.00 93.69 181 ALA A N 1
ATOM 1374 C CA . ALA A 1 181 ? -23.857 16.423 -9.474 1.00 93.69 181 ALA A CA 1
ATOM 1375 C C . ALA A 1 181 ? -22.694 17.385 -9.160 1.00 93.69 181 ALA A C 1
ATOM 1377 O O . ALA A 1 181 ? -21.639 16.909 -8.750 1.00 93.69 181 ALA A O 1
ATOM 1378 N N . PRO A 1 182 ? -22.855 18.710 -9.314 1.00 91.75 182 PRO A N 1
ATOM 1379 C CA . PRO A 1 182 ? -21.784 19.657 -9.021 1.00 91.75 182 PRO A CA 1
ATOM 1380 C C . PRO A 1 182 ? -21.452 19.671 -7.525 1.00 91.75 182 PRO A C 1
ATOM 1382 O O . PRO A 1 182 ? -22.351 19.603 -6.684 1.00 91.75 182 PRO A O 1
ATOM 1385 N N . CYS A 1 183 ? -20.171 19.816 -7.205 1.00 89.88 183 CYS A N 1
ATOM 1386 C CA . CYS A 1 183 ? -19.670 19.927 -5.837 1.00 89.88 183 CYS A CA 1
ATOM 1387 C C . CYS A 1 183 ? -18.536 20.949 -5.741 1.00 89.88 183 CYS A C 1
ATOM 1389 O O . CYS A 1 183 ? -17.944 21.345 -6.751 1.00 89.88 183 CYS A O 1
ATOM 1391 N N . THR A 1 184 ? -18.246 21.384 -4.519 1.00 87.12 184 THR A N 1
ATOM 1392 C CA . THR A 1 184 ? -17.087 22.226 -4.213 1.00 87.12 184 THR A CA 1
ATOM 1393 C C . THR A 1 184 ? -16.174 21.528 -3.216 1.00 87.12 184 THR A C 1
ATOM 1395 O O . THR A 1 184 ? -16.623 20.659 -2.467 1.00 87.12 184 THR A O 1
ATOM 1398 N N . ALA A 1 185 ? -14.891 21.897 -3.210 1.00 79.44 185 ALA A N 1
ATOM 1399 C CA . ALA A 1 185 ? -13.926 21.325 -2.275 1.00 79.44 185 ALA A CA 1
ATOM 1400 C C . ALA A 1 185 ? -14.384 21.537 -0.815 1.00 79.44 185 ALA A C 1
ATOM 1402 O O . ALA A 1 185 ? -14.598 22.673 -0.377 1.00 79.44 185 ALA A O 1
ATOM 1403 N N . GLY A 1 186 ? -14.579 20.447 -0.072 1.00 77.38 186 GLY A N 1
ATOM 1404 C CA . GLY A 1 186 ? -15.089 20.433 1.300 1.00 77.38 186 GLY A CA 1
ATOM 1405 C C . GLY A 1 186 ? -16.548 20.888 1.456 1.00 77.38 186 GLY A C 1
ATOM 1406 O O . GLY A 1 186 ? -16.985 21.164 2.577 1.00 77.38 186 GLY A O 1
ATOM 1407 N N . GLY A 1 187 ? -17.303 21.006 0.359 1.00 80.31 187 GLY A N 1
ATOM 1408 C CA . GLY A 1 187 ? -18.654 21.575 0.342 1.00 80.31 187 GLY A CA 1
ATOM 1409 C C . GLY A 1 187 ? -19.765 20.614 0.780 1.00 80.31 187 GLY A C 1
ATOM 1410 O O . GLY A 1 187 ? -20.825 21.058 1.234 1.00 80.31 187 GLY A O 1
ATOM 1411 N N . GLY A 1 188 ? -19.522 19.300 0.710 1.00 82.81 188 GLY A N 1
ATOM 1412 C CA . GLY A 1 188 ? -20.463 18.270 1.164 1.00 82.81 188 GLY A CA 1
ATOM 1413 C C . GLY A 1 188 ? -21.756 18.182 0.343 1.00 82.81 188 GLY A C 1
ATOM 1414 O O . GLY A 1 188 ? -22.781 17.740 0.860 1.00 82.81 188 GLY A O 1
ATOM 1415 N N . GLU A 1 189 ? -21.745 18.625 -0.917 1.00 90.56 189 GLU A N 1
ATOM 1416 C CA . GLU A 1 189 ? -22.917 18.594 -1.803 1.00 90.56 189 GLU A CA 1
ATOM 1417 C C . GLU A 1 189 ? -23.228 17.194 -2.347 1.00 90.56 189 GLU A C 1
ATOM 1419 O O . GLU A 1 189 ? -24.349 16.931 -2.793 1.00 90.56 189 GLU A O 1
ATOM 1424 N N . CYS A 1 190 ? -22.248 16.294 -2.307 1.00 87.94 190 CYS A N 1
ATOM 1425 C CA . CYS A 1 190 ? -22.401 14.936 -2.795 1.00 87.94 190 CYS A CA 1
ATOM 1426 C C . CYS A 1 190 ? -23.336 14.110 -1.907 1.00 87.94 190 CYS A C 1
ATOM 1428 O O . CYS A 1 190 ? -23.295 14.174 -0.678 1.00 87.94 190 CYS A O 1
ATOM 1430 N N . ALA A 1 191 ? -24.210 13.332 -2.551 1.00 89.12 191 ALA A N 1
ATOM 1431 C CA . ALA A 1 191 ? -25.108 12.423 -1.851 1.00 89.12 191 ALA A CA 1
ATOM 1432 C C . ALA A 1 191 ? -24.321 11.342 -1.088 1.00 89.12 191 ALA A C 1
ATOM 1434 O O . ALA A 1 191 ? -23.163 11.064 -1.391 1.00 89.12 191 ALA A O 1
ATOM 1435 N N . GLU A 1 192 ? -24.964 10.711 -0.105 1.00 81.38 192 GLU A N 1
ATOM 1436 C CA . GLU A 1 192 ? -24.350 9.650 0.700 1.00 81.38 192 GLU A CA 1
ATOM 1437 C C . GLU A 1 192 ? -23.747 8.545 -0.189 1.00 81.38 192 GLU A C 1
ATOM 1439 O O . GLU A 1 192 ? -24.422 7.998 -1.063 1.00 81.38 192 GLU A O 1
ATOM 1444 N N . GLY A 1 193 ? -22.467 8.232 0.040 1.00 78.94 193 GLY A N 1
ATOM 1445 C CA . GLY A 1 193 ? -21.708 7.257 -0.750 1.00 78.94 193 GLY A CA 1
ATOM 1446 C C . GLY A 1 193 ? -21.054 7.813 -2.021 1.00 78.94 193 GLY A C 1
ATOM 1447 O O . GLY A 1 193 ? -20.472 7.037 -2.775 1.00 78.94 193 GLY A O 1
ATOM 1448 N N . LEU A 1 194 ? -21.136 9.122 -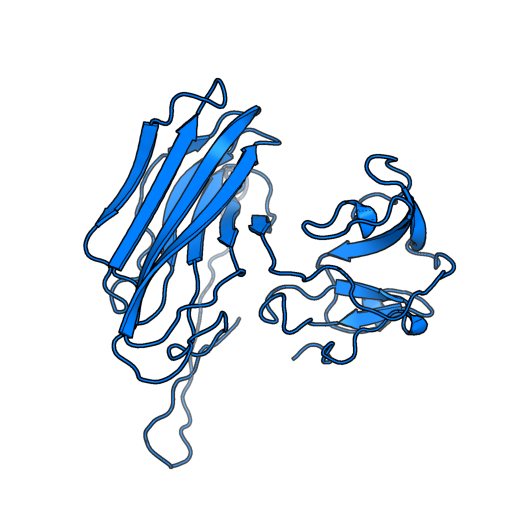2.272 1.00 85.25 194 LEU A N 1
ATOM 1449 C CA . LEU A 1 194 ? -20.418 9.806 -3.348 1.00 85.25 194 LEU A CA 1
ATOM 1450 C C . LEU A 1 194 ? -19.299 10.692 -2.790 1.00 85.25 194 LEU A C 1
ATOM 1452 O O . LEU A 1 194 ? -19.416 11.236 -1.694 1.00 85.25 194 LEU A O 1
ATOM 1456 N N . SER A 1 195 ? -18.262 10.892 -3.599 1.00 86.31 195 SER A N 1
ATOM 1457 C CA . SER A 1 195 ? -17.119 11.754 -3.293 1.00 86.31 195 SER A CA 1
ATOM 1458 C C . SER A 1 195 ? -16.994 12.857 -4.337 1.00 86.31 195 SER A C 1
ATOM 1460 O O . SER A 1 195 ? -17.248 12.625 -5.521 1.00 86.31 195 SER A O 1
ATOM 1462 N N . CYS A 1 196 ? -16.599 14.056 -3.910 1.00 86.25 196 CYS A N 1
ATOM 1463 C CA . CYS A 1 196 ? -16.334 15.155 -4.831 1.00 86.25 196 CYS A CA 1
ATOM 1464 C C . CYS A 1 196 ? -14.996 14.937 -5.544 1.00 86.25 196 CYS A C 1
ATOM 1466 O O . CYS A 1 196 ? -14.006 14.555 -4.913 1.00 86.25 196 CYS A O 1
ATOM 1468 N N . THR A 1 197 ? -14.941 15.214 -6.849 1.00 82.25 197 THR A N 1
ATOM 1469 C CA . THR A 1 197 ? -13.678 15.181 -7.602 1.00 82.25 197 THR A CA 1
ATOM 1470 C C . THR A 1 197 ? -12.691 16.226 -7.090 1.00 82.25 197 THR A C 1
ATOM 1472 O O . THR A 1 197 ? -11.515 15.927 -6.983 1.00 82.25 197 THR A O 1
ATOM 1475 N N . SER A 1 198 ? -13.156 17.413 -6.691 1.00 81.56 198 SER A N 1
ATOM 1476 C CA . SER A 1 198 ? -12.300 18.471 -6.123 1.00 81.56 198 SER A CA 1
ATOM 1477 C C . SER A 1 198 ? -11.714 18.151 -4.750 1.00 81.56 198 SER A C 1
ATOM 1479 O O . SER A 1 198 ? -10.820 18.858 -4.301 1.00 81.56 198 SER A O 1
ATOM 1481 N N . ASP A 1 199 ? -12.214 17.110 -4.083 1.00 76.56 199 ASP A N 1
ATOM 1482 C CA . ASP A 1 199 ? -11.640 16.614 -2.830 1.00 76.56 199 ASP A CA 1
ATOM 1483 C C . ASP A 1 199 ? -10.596 15.513 -3.077 1.00 76.56 199 ASP A C 1
ATOM 1485 O O . ASP A 1 199 ? -10.008 14.996 -2.127 1.00 76.56 199 ASP A O 1
ATOM 1489 N N . GLN A 1 200 ? -10.374 15.113 -4.337 1.00 72.88 200 GLN A N 1
ATOM 1490 C CA . GLN A 1 200 ? -9.396 14.079 -4.649 1.00 72.88 200 GLN A CA 1
ATOM 1491 C C . GLN A 1 200 ? -7.968 14.636 -4.551 1.00 72.88 200 GLN A C 1
ATOM 1493 O O . GLN A 1 200 ? -7.699 15.746 -5.021 1.00 72.88 200 GLN A O 1
ATOM 1498 N N . PRO A 1 201 ? -7.027 13.869 -3.976 1.00 54.69 201 PRO A N 1
ATOM 1499 C CA . PRO A 1 201 ? -5.622 14.256 -3.934 1.00 54.69 201 PRO A CA 1
ATOM 1500 C C . PRO A 1 201 ? -5.079 14.570 -5.338 1.00 54.69 201 PRO A C 1
ATOM 1502 O O . PRO A 1 201 ? -5.236 13.773 -6.261 1.00 54.69 201 PRO A O 1
ATOM 1505 N N . GLY A 1 202 ? -4.435 15.732 -5.492 1.00 53.75 202 GLY A N 1
ATOM 1506 C CA . GLY A 1 202 ? -3.855 16.191 -6.763 1.00 53.75 202 GLY A CA 1
ATOM 1507 C C . GLY A 1 202 ? -4.750 17.109 -7.605 1.00 53.75 202 GLY A C 1
ATOM 1508 O O . GLY A 1 202 ? -4.278 17.644 -8.608 1.00 53.75 202 GLY A O 1
ATOM 1509 N N . GLU A 1 203 ? -6.000 17.346 -7.195 1.00 62.69 203 GLU A N 1
ATOM 1510 C CA . GLU A 1 203 ? -6.905 18.280 -7.872 1.00 62.69 203 GLU A CA 1
ATOM 1511 C C . GLU A 1 203 ? -6.754 19.718 -7.348 1.00 62.69 203 GLU A C 1
ATOM 1513 O O . GLU A 1 203 ? -6.966 20.003 -6.172 1.00 62.69 203 GLU A O 1
ATOM 1518 N N . ASP A 1 204 ? -6.436 20.651 -8.250 1.00 60.44 204 ASP A N 1
ATOM 1519 C CA . ASP A 1 204 ? -6.307 22.089 -7.948 1.00 60.44 204 ASP A CA 1
ATOM 1520 C C . ASP A 1 204 ? -7.612 22.876 -8.216 1.00 60.44 204 ASP A C 1
ATOM 1522 O O . ASP A 1 204 ? -7.642 24.110 -8.146 1.00 60.44 204 ASP A O 1
ATOM 1526 N N . SER A 1 205 ? -8.699 22.188 -8.584 1.00 71.19 205 SER A N 1
ATOM 1527 C CA . SER A 1 205 ? -9.965 22.821 -8.964 1.00 71.19 205 SER A CA 1
ATOM 1528 C C . SER A 1 205 ? -10.875 23.070 -7.759 1.00 71.19 205 SER A C 1
ATOM 1530 O O . SER A 1 205 ? -11.276 22.131 -7.076 1.00 71.19 205 SER A O 1
ATOM 1532 N N . GLU A 1 206 ? -11.314 24.319 -7.557 1.00 77.12 206 GLU A N 1
ATOM 1533 C CA . GLU A 1 206 ? -12.297 24.685 -6.514 1.00 77.12 206 GLU A CA 1
ATOM 1534 C C . GLU A 1 206 ? -13.701 24.094 -6.760 1.00 77.12 206 GLU A C 1
ATOM 1536 O O . GLU A 1 206 ? -14.534 24.052 -5.851 1.00 77.12 206 GLU A O 1
ATOM 1541 N N . THR A 1 207 ? -13.975 23.653 -7.990 1.00 83.81 207 THR A N 1
ATOM 1542 C CA . THR A 1 207 ? -15.264 23.096 -8.418 1.00 83.81 207 THR A CA 1
ATOM 1543 C C . THR A 1 207 ? -15.087 21.748 -9.095 1.00 83.81 207 THR A C 1
ATOM 1545 O O . THR A 1 207 ? -14.191 21.583 -9.926 1.00 83.81 207 THR A O 1
ATOM 1548 N N . GLY A 1 208 ? -15.987 20.820 -8.801 1.00 88.06 208 GLY A N 1
ATOM 1549 C CA . GLY A 1 208 ? -15.938 19.462 -9.316 1.00 88.06 208 GLY A CA 1
ATOM 1550 C C . GLY A 1 208 ? -17.326 18.871 -9.499 1.00 88.06 208 GLY A C 1
ATOM 1551 O O . GLY A 1 208 ? -18.340 19.575 -9.487 1.00 88.06 208 GLY A O 1
ATOM 1552 N N . PHE A 1 209 ? -17.367 17.554 -9.648 1.00 90.62 209 PHE A N 1
ATOM 1553 C CA . PHE A 1 209 ? -18.603 16.790 -9.670 1.00 90.62 209 PHE A CA 1
ATOM 1554 C C . PHE A 1 209 ? -18.503 15.555 -8.773 1.00 90.62 209 PHE A C 1
ATOM 1556 O O . PHE A 1 209 ? -17.421 15.091 -8.422 1.00 90.62 209 PHE A O 1
ATOM 1563 N N . CYS A 1 210 ? -19.652 15.018 -8.390 1.00 90.88 210 CYS A N 1
ATOM 1564 C CA . CYS A 1 210 ? -19.745 13.853 -7.532 1.00 90.88 210 CYS A CA 1
ATOM 1565 C C . CYS A 1 210 ? -19.545 12.569 -8.337 1.00 90.88 210 CYS A C 1
ATOM 1567 O O . CYS A 1 210 ? -20.244 12.325 -9.323 1.00 90.88 210 CYS A O 1
ATOM 1569 N N . LEU A 1 211 ? -18.631 11.722 -7.884 1.00 89.06 211 LEU A N 1
ATOM 1570 C CA . LEU A 1 211 ? -18.411 10.373 -8.397 1.00 89.06 211 LEU A CA 1
ATOM 1571 C C . LEU A 1 211 ? -18.724 9.340 -7.314 1.00 89.06 211 LEU A C 1
ATOM 1573 O O . LEU A 1 211 ? -18.766 9.664 -6.128 1.00 89.06 211 LEU A O 1
ATOM 1577 N N . ARG A 1 212 ? -18.956 8.087 -7.711 1.00 87.75 212 ARG A N 1
ATOM 1578 C CA . ARG A 1 212 ? -19.033 6.975 -6.753 1.00 87.75 212 ARG A CA 1
ATOM 1579 C C . ARG A 1 212 ? -17.736 6.197 -6.802 1.00 87.75 212 ARG A C 1
ATOM 1581 O O . ARG A 1 212 ? -17.397 5.673 -7.857 1.00 87.75 212 ARG A O 1
ATOM 1588 N N . ILE A 1 213 ? -17.041 6.105 -5.677 1.00 82.81 213 ILE A N 1
ATOM 1589 C CA . ILE A 1 213 ? -15.857 5.256 -5.544 1.00 82.81 213 ILE A CA 1
ATOM 1590 C C . ILE A 1 213 ? -16.329 3.863 -5.120 1.00 82.81 213 ILE A C 1
ATOM 1592 O O . ILE A 1 213 ? -16.926 3.701 -4.058 1.00 82.81 213 ILE A O 1
ATOM 1596 N N . GLY A 1 214 ? -16.091 2.853 -5.951 1.00 78.69 214 GLY A N 1
ATOM 1597 C CA . GLY A 1 214 ? -16.553 1.489 -5.716 1.00 78.69 214 GLY A CA 1
ATOM 1598 C C . GLY A 1 214 ? -18.028 1.246 -6.059 1.00 78.69 214 GLY A C 1
ATOM 1599 O O . GLY A 1 214 ? -18.785 2.115 -6.504 1.00 78.69 214 GLY A O 1
ATOM 1600 N N . GLY A 1 215 ? -18.455 0.002 -5.828 1.00 78.81 215 GLY A N 1
ATOM 1601 C CA . GLY A 1 215 ? -19.863 -0.387 -5.911 1.00 78.81 215 GLY A CA 1
ATOM 1602 C C . GLY A 1 215 ? -20.438 -0.430 -7.328 1.00 78.81 215 GLY A C 1
ATOM 1603 O O . GLY A 1 215 ? -21.643 -0.247 -7.481 1.00 78.81 215 GLY A O 1
ATOM 1604 N N . CYS A 1 216 ? -19.615 -0.632 -8.358 1.00 83.50 216 CYS A N 1
ATOM 1605 C CA . CYS A 1 216 ? -20.081 -0.965 -9.701 1.00 83.50 216 CYS A CA 1
ATOM 1606 C C . CYS A 1 216 ? -19.243 -2.094 -10.310 1.00 83.50 216 CYS A C 1
ATOM 1608 O O . CYS A 1 216 ? -18.027 -2.132 -10.129 1.00 83.50 216 CYS A O 1
ATOM 1610 N N . ASP A 1 217 ? -19.906 -2.987 -11.036 1.00 84.44 217 ASP A N 1
ATOM 1611 C CA . ASP A 1 217 ? -19.296 -4.020 -11.880 1.00 84.44 217 ASP A CA 1
ATOM 1612 C C . ASP A 1 217 ? -19.660 -3.794 -13.359 1.00 84.44 217 ASP A C 1
ATOM 1614 O O . ASP A 1 217 ? -18.959 -4.240 -14.265 1.00 84.44 217 ASP A O 1
ATOM 1618 N N . VAL A 1 218 ? -20.771 -3.096 -13.617 1.00 87.31 218 VAL A N 1
ATOM 1619 C CA . VAL A 1 218 ? -21.262 -2.748 -14.955 1.00 87.31 218 VAL A CA 1
ATOM 1620 C C . VAL A 1 218 ? -21.827 -1.327 -14.974 1.00 87.31 218 VAL A C 1
ATOM 1622 O O . VAL A 1 218 ? -22.262 -0.808 -13.949 1.00 87.31 218 VAL A O 1
ATOM 1625 N N . ASP A 1 219 ? -21.910 -0.710 -16.156 1.00 92.50 219 ASP A N 1
ATOM 1626 C CA . ASP A 1 219 ? -22.436 0.659 -16.324 1.00 92.50 219 ASP A CA 1
ATOM 1627 C C . ASP A 1 219 ? -23.828 0.859 -15.704 1.00 92.50 219 ASP A C 1
ATOM 1629 O O . ASP A 1 219 ? -24.136 1.918 -15.162 1.00 92.50 219 ASP A O 1
ATOM 1633 N N . ALA A 1 220 ? -24.668 -0.181 -15.724 1.00 90.38 220 ALA A N 1
ATOM 1634 C CA . ALA A 1 220 ? -26.014 -0.127 -15.158 1.00 90.38 220 ALA A CA 1
ATOM 1635 C C . ALA A 1 220 ? -26.035 0.163 -13.645 1.00 90.38 220 ALA A C 1
ATOM 1637 O O . ALA A 1 220 ? -27.036 0.678 -13.146 1.00 90.38 220 ALA A O 1
ATOM 1638 N N . ASP A 1 221 ? -24.951 -0.129 -12.923 1.00 91.88 221 ASP A N 1
ATOM 1639 C CA . ASP A 1 221 ? -24.849 0.153 -11.492 1.00 91.88 221 ASP A CA 1
ATOM 1640 C C . ASP A 1 221 ? -24.687 1.655 -11.216 1.00 91.88 221 ASP A C 1
ATOM 1642 O O . ASP A 1 221 ? 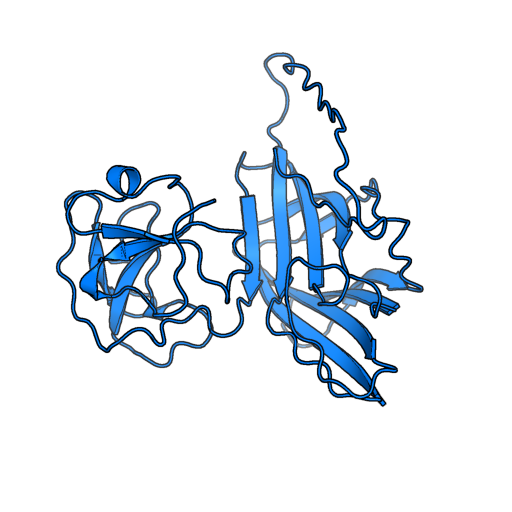-24.967 2.110 -10.104 1.00 91.88 221 ASP A O 1
ATOM 1646 N N . CYS A 1 222 ? -24.237 2.428 -12.207 1.00 92.25 222 CYS A N 1
ATOM 1647 C CA . CYS A 1 222 ? -23.904 3.846 -12.083 1.00 92.25 222 CYS A CA 1
ATOM 1648 C C . CYS A 1 222 ? -25.069 4.796 -12.387 1.00 92.25 222 CYS A C 1
ATOM 1650 O O . CYS A 1 222 ? -24.955 6.000 -12.152 1.00 92.25 222 CYS A O 1
ATOM 1652 N N . GLY A 1 223 ? -26.195 4.262 -12.864 1.00 93.12 223 GLY A N 1
ATOM 1653 C CA . GLY A 1 223 ? -27.361 5.045 -13.261 1.00 93.12 223 GLY A CA 1
ATOM 1654 C C . GLY A 1 223 ? -27.238 5.632 -14.667 1.00 93.12 223 GLY A C 1
ATOM 1655 O O . GLY A 1 223 ? -26.283 5.390 -15.405 1.00 93.12 223 GLY A O 1
ATOM 1656 N N . SER A 1 224 ? -28.255 6.388 -15.068 1.00 95.06 224 SER A N 1
ATOM 1657 C CA . SER A 1 224 ? -28.348 6.940 -16.419 1.00 95.06 224 SER A CA 1
ATOM 1658 C C . SER A 1 224 ? -27.182 7.887 -16.734 1.00 95.06 224 SER A C 1
ATOM 1660 O O . SER A 1 224 ? -26.832 8.735 -15.917 1.00 95.06 224 SER A O 1
ATOM 1662 N N . GLY A 1 225 ? -26.593 7.763 -17.929 1.00 91.12 225 GLY A N 1
ATOM 1663 C CA . GLY A 1 225 ? -25.542 8.673 -18.414 1.00 91.12 225 GLY A CA 1
ATOM 1664 C C . GLY A 1 225 ? -24.180 8.540 -17.721 1.00 91.12 225 GLY A C 1
ATOM 1665 O O . GLY A 1 225 ? -23.299 9.364 -17.962 1.00 91.12 225 GLY A O 1
ATOM 1666 N N . ALA A 1 226 ? -23.997 7.520 -16.882 1.00 93.62 226 ALA A N 1
ATOM 1667 C CA . ALA A 1 226 ? -22.742 7.220 -16.208 1.00 93.62 226 ALA A CA 1
ATOM 1668 C C . ALA A 1 226 ? -22.202 5.851 -16.636 1.00 93.62 226 ALA A C 1
ATOM 1670 O O . ALA A 1 226 ? -22.949 4.976 -17.074 1.00 93.62 226 ALA A O 1
ATOM 1671 N N . VAL A 1 227 ? -20.892 5.678 -16.498 1.00 91.69 227 VAL A N 1
ATOM 1672 C CA . VAL A 1 227 ? -20.173 4.440 -16.812 1.00 91.69 227 VAL A CA 1
ATOM 1673 C C . VAL A 1 227 ? -19.473 3.916 -15.573 1.00 91.69 227 VAL A C 1
ATOM 1675 O O . VAL A 1 227 ? -19.049 4.696 -14.717 1.00 91.69 227 VAL A O 1
ATOM 1678 N N . CYS A 1 228 ? -19.339 2.596 -15.502 1.00 90.25 228 CYS A N 1
ATOM 1679 C CA . CYS A 1 228 ? -18.469 1.955 -14.536 1.00 90.25 228 CYS A CA 1
ATOM 1680 C C . CYS A 1 228 ? -17.074 1.853 -15.149 1.00 90.25 228 CYS A C 1
ATOM 1682 O O . CYS A 1 228 ? -16.901 1.377 -16.270 1.00 90.25 228 CYS A O 1
ATOM 1684 N N . CYS A 1 229 ? -16.081 2.349 -14.429 1.00 84.62 229 CYS A N 1
ATOM 1685 C CA . CYS A 1 229 ? -14.748 2.590 -14.951 1.00 84.62 229 CYS A CA 1
ATOM 1686 C C . CYS A 1 229 ? -13.691 2.043 -14.011 1.00 84.62 229 CYS A C 1
ATOM 1688 O O . CYS A 1 229 ? -13.808 2.250 -12.810 1.00 84.62 229 CYS A O 1
ATOM 1690 N N . SER A 1 230 ? -12.633 1.443 -14.549 1.00 79.69 230 SER A N 1
ATOM 1691 C CA . SER A 1 230 ? -11.450 1.060 -13.777 1.00 79.69 230 SER A CA 1
ATOM 1692 C C . SER A 1 230 ? -10.243 1.871 -14.270 1.00 79.69 230 SER A C 1
ATOM 1694 O O . SER A 1 230 ? -9.626 1.494 -15.268 1.00 79.69 230 SER A O 1
ATOM 1696 N N . PRO A 1 231 ? -9.937 3.040 -13.669 1.00 65.25 231 PRO A N 1
ATOM 1697 C CA . PRO A 1 231 ? -8.821 3.869 -14.113 1.00 65.25 231 PRO A CA 1
ATOM 1698 C C . PRO A 1 231 ? -7.487 3.155 -13.889 1.00 65.25 231 PRO A C 1
ATOM 1700 O O . PRO A 1 231 ? -7.241 2.609 -12.808 1.00 65.25 231 PRO A O 1
ATOM 1703 N N . ALA A 1 232 ? -6.590 3.218 -14.875 1.00 55.41 232 ALA A N 1
ATOM 1704 C CA . ALA A 1 232 ? -5.246 2.651 -14.759 1.00 55.41 232 ALA A CA 1
ATOM 1705 C C . ALA A 1 232 ? -4.448 3.285 -13.601 1.00 55.41 232 ALA A C 1
ATOM 1707 O O . ALA A 1 232 ? -3.723 2.584 -12.896 1.00 55.41 232 ALA A O 1
ATOM 1708 N N . ALA A 1 233 ? -4.651 4.583 -13.342 1.00 50.31 233 ALA A N 1
ATOM 1709 C CA . ALA A 1 233 ? -4.060 5.313 -12.213 1.00 50.31 233 ALA A CA 1
ATOM 1710 C C . ALA A 1 233 ? -4.488 4.783 -10.823 1.00 50.31 233 ALA A C 1
ATOM 1712 O O . ALA A 1 233 ? -3.743 4.898 -9.848 1.00 50.31 233 ALA A O 1
ATOM 1713 N N . ALA A 1 234 ? -5.661 4.142 -10.736 1.00 49.69 234 ALA A N 1
ATOM 1714 C CA . ALA A 1 234 ? -6.151 3.464 -9.533 1.00 49.69 234 ALA A CA 1
ATOM 1715 C C . ALA A 1 234 ? -5.750 1.973 -9.475 1.00 49.69 234 ALA A C 1
ATOM 1717 O O . ALA A 1 234 ? -6.258 1.219 -8.644 1.00 49.69 234 ALA A O 1
ATOM 1718 N N . GLY A 1 235 ? -4.885 1.516 -10.390 1.00 47.19 235 GLY A N 1
ATOM 1719 C CA . GLY A 1 235 ? -4.426 0.123 -10.469 1.00 47.19 235 GLY A CA 1
ATOM 1720 C C . GLY A 1 235 ? -5.467 -0.882 -10.920 1.00 47.19 235 GLY A C 1
ATOM 1721 O O . GLY A 1 235 ? -5.237 -2.079 -10.807 1.00 47.19 235 GLY A O 1
ATOM 1722 N N . GLY A 1 236 ? -6.628 -0.423 -11.389 1.00 52.81 236 GLY A N 1
ATOM 1723 C CA . GLY A 1 236 ? -7.761 -1.303 -11.669 1.00 52.81 236 GLY A CA 1
ATOM 1724 C C . GLY A 1 236 ? -8.375 -1.961 -10.420 1.00 52.81 236 GLY A C 1
ATOM 1725 O O . GLY A 1 236 ? -9.142 -2.913 -10.540 1.00 52.81 236 GLY A O 1
ATOM 1726 N N . LEU A 1 237 ? -8.033 -1.484 -9.216 1.00 53.12 237 LEU A N 1
ATOM 1727 C CA . LEU A 1 237 ? -8.481 -2.058 -7.940 1.00 53.12 237 LEU A CA 1
ATOM 1728 C C . LEU A 1 237 ? -9.857 -1.546 -7.503 1.00 53.12 237 LEU A C 1
ATOM 1730 O O . LEU A 1 237 ? -10.538 -2.186 -6.699 1.00 53.12 237 LEU A O 1
ATOM 1734 N N . ILE A 1 238 ? -10.261 -0.379 -8.006 1.00 68.94 238 ILE A N 1
ATOM 1735 C CA . ILE A 1 238 ? -11.491 0.297 -7.610 1.00 68.94 238 ILE A CA 1
ATOM 1736 C C . ILE A 1 238 ? -12.227 0.736 -8.865 1.00 68.94 238 ILE A C 1
ATOM 1738 O O . ILE A 1 238 ? -11.760 1.593 -9.615 1.00 68.94 238 ILE A O 1
ATOM 1742 N N . ASN A 1 239 ? -13.411 0.163 -9.061 1.00 84.62 239 ASN A N 1
ATOM 1743 C CA . ASN A 1 239 ? -14.314 0.637 -10.089 1.00 84.62 239 ASN A CA 1
ATOM 1744 C C . ASN A 1 239 ? -15.010 1.908 -9.607 1.00 84.62 239 ASN A C 1
ATOM 1746 O O . A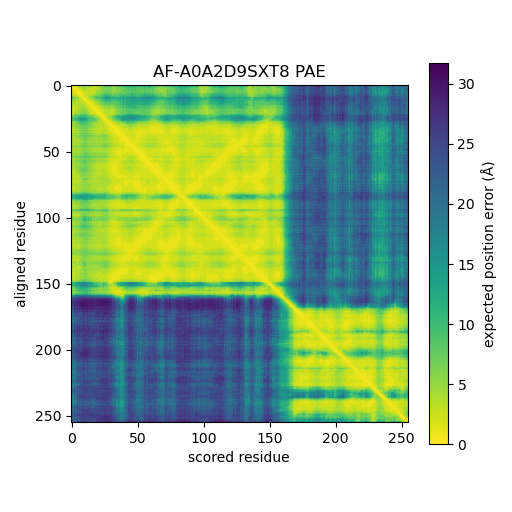SN A 1 239 ? -15.528 1.941 -8.494 1.00 84.62 239 ASN A O 1
ATOM 1750 N N . ILE A 1 240 ? -15.052 2.939 -10.436 1.00 85.50 240 ILE A N 1
ATOM 1751 C CA . ILE A 1 240 ? -15.714 4.203 -10.135 1.00 85.50 240 ILE A CA 1
ATOM 1752 C C . ILE A 1 240 ? -16.903 4.414 -11.071 1.00 85.50 240 ILE A C 1
ATOM 1754 O O . ILE A 1 240 ? -16.848 4.068 -12.252 1.00 85.50 240 ILE A O 1
ATOM 1758 N N . CYS A 1 241 ? -17.970 5.015 -10.553 1.00 90.25 241 CYS A N 1
ATOM 1759 C CA . CYS A 1 241 ? -19.028 5.573 -11.382 1.00 90.25 241 CYS A CA 1
ATOM 1760 C C . CYS A 1 241 ? -18.754 7.040 -11.654 1.00 90.25 241 CYS A C 1
ATOM 1762 O O . CYS A 1 241 ? -18.676 7.843 -10.721 1.00 90.25 241 CYS A O 1
ATOM 1764 N N . LEU A 1 242 ? -18.699 7.388 -12.933 1.00 90.19 242 LEU A N 1
ATOM 1765 C CA . LEU A 1 242 ? -18.561 8.758 -13.403 1.00 90.19 242 LEU A CA 1
ATOM 1766 C C . LEU A 1 242 ? -19.436 8.999 -14.639 1.00 90.19 242 LEU A C 1
ATOM 1768 O O . LEU A 1 242 ? -19.760 8.041 -15.346 1.00 90.19 242 LEU A O 1
ATOM 1772 N N . PRO A 1 243 ? -19.804 10.255 -14.933 1.00 91.56 243 PRO A N 1
ATOM 1773 C CA . PRO A 1 243 ? -20.516 10.597 -16.161 1.00 91.56 243 PRO A CA 1
ATOM 1774 C C . PRO A 1 243 ? -19.732 10.166 -17.405 1.00 91.56 243 PRO A C 1
ATOM 1776 O O . PRO A 1 243 ? -18.518 10.361 -17.477 1.00 91.56 243 PRO A O 1
ATOM 1779 N N . GLU A 1 244 ? -20.416 9.604 -18.404 1.00 89.06 244 GLU A N 1
ATOM 1780 C CA . GLU A 1 244 ? -19.776 9.091 -19.627 1.00 89.06 244 GLU A CA 1
ATOM 1781 C C . GLU A 1 244 ? -18.991 10.185 -20.370 1.00 89.06 244 GLU A C 1
ATOM 1783 O O . GLU A 1 244 ? -17.914 9.939 -20.910 1.00 89.06 244 GLU A O 1
ATOM 1788 N N . GLU A 1 245 ? -19.496 11.417 -20.346 1.00 85.88 245 GLU A N 1
ATOM 1789 C CA . GLU A 1 245 ? -18.845 12.584 -20.950 1.00 85.88 245 G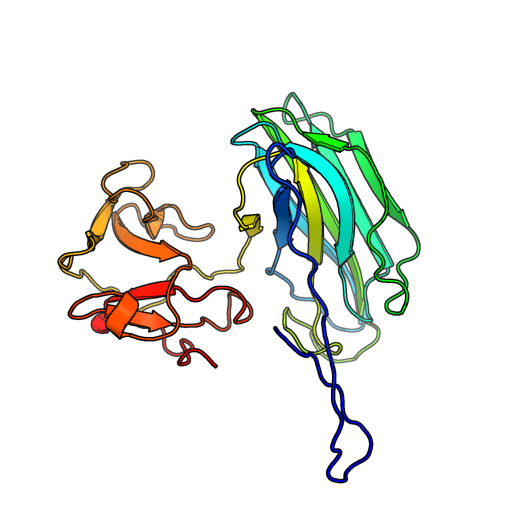LU A CA 1
ATOM 1790 C C . GLU A 1 245 ? -17.562 13.027 -20.230 1.00 85.88 245 GLU A C 1
ATOM 1792 O O . GLU A 1 245 ? -16.718 13.693 -20.829 1.00 85.88 245 GLU A O 1
ATOM 1797 N N . CYS A 1 246 ? -17.400 12.623 -18.970 1.00 84.19 246 CYS A N 1
ATOM 1798 C CA . CYS A 1 246 ? -16.232 12.898 -18.140 1.00 84.19 246 CYS A CA 1
ATOM 1799 C C . CYS A 1 246 ? -15.205 11.760 -18.160 1.00 84.19 246 CYS A C 1
ATOM 1801 O O . CYS A 1 246 ? -14.215 11.822 -17.435 1.00 84.19 246 CYS A O 1
ATOM 1803 N N . ARG A 1 247 ? -15.436 10.708 -18.955 1.00 83.19 247 ARG A N 1
ATOM 1804 C CA . ARG A 1 247 ? -14.608 9.500 -18.972 1.00 83.19 247 ARG A CA 1
ATOM 1805 C C . ARG A 1 247 ? -13.153 9.802 -19.388 1.00 83.19 247 ARG A C 1
ATOM 1807 O O . ARG A 1 247 ? -12.937 10.226 -20.527 1.00 83.19 247 ARG A O 1
ATOM 1814 N N . PRO A 1 248 ? -12.151 9.527 -18.528 1.00 73.56 248 PRO A N 1
ATOM 1815 C CA . PRO A 1 248 ? -10.738 9.598 -18.893 1.00 73.56 248 PRO A CA 1
ATOM 1816 C C . PRO A 1 248 ? -10.384 8.645 -20.040 1.00 73.56 248 PRO A C 1
ATOM 1818 O O . PRO A 1 248 ? -11.024 7.613 -20.239 1.00 73.56 248 PRO A O 1
ATOM 1821 N N . SER A 1 249 ? -9.342 8.960 -20.806 1.00 71.50 249 SER A N 1
ATOM 1822 C CA . SER A 1 249 ? -8.931 8.127 -21.948 1.00 71.50 249 SER A CA 1
ATOM 1823 C C . SER A 1 249 ? -8.334 6.772 -21.555 1.00 71.50 249 SER A C 1
ATOM 1825 O O . SER A 1 249 ? -8.337 5.851 -22.366 1.00 71.50 249 SER A O 1
ATOM 1827 N N . ASP A 1 250 ? -7.807 6.665 -20.340 1.00 67.62 250 ASP A N 1
ATOM 1828 C CA . ASP A 1 250 ? -7.224 5.468 -19.722 1.00 67.62 250 ASP A CA 1
ATOM 1829 C C . ASP A 1 250 ? -8.243 4.673 -18.885 1.00 67.62 250 ASP A C 1
ATOM 1831 O O . ASP A 1 250 ? -7.903 3.687 -18.236 1.00 67.62 250 ASP A O 1
ATOM 1835 N N . CYS A 1 251 ? -9.506 5.099 -18.900 1.00 71.62 251 CYS A N 1
ATOM 1836 C CA . CYS A 1 251 ? -10.601 4.425 -18.230 1.00 71.62 251 CYS A CA 1
ATOM 1837 C C . CYS A 1 251 ? -11.063 3.208 -19.042 1.00 71.62 251 CYS A C 1
ATOM 1839 O O . CYS A 1 251 ? -11.847 3.339 -19.996 1.00 71.62 251 CYS A O 1
ATOM 1841 N N . GLU A 1 252 ? -10.616 2.014 -18.659 1.00 69.44 252 GLU A N 1
ATOM 1842 C CA . GLU A 1 252 ? -11.080 0.756 -19.247 1.00 69.44 252 GLU A CA 1
ATOM 1843 C C . GLU A 1 252 ? -12.394 0.282 -18.604 1.00 69.44 252 GLU A C 1
ATOM 1845 O O . GLU A 1 252 ? -12.785 0.721 -17.519 1.00 69.44 252 GLU A O 1
ATOM 1850 N N . ALA A 1 253 ? -13.129 -0.576 -19.321 1.00 64.69 253 ALA A N 1
ATOM 1851 C CA . ALA A 1 253 ? -14.300 -1.236 -18.750 1.00 64.69 253 ALA A CA 1
ATOM 1852 C C . ALA A 1 253 ? -13.857 -2.207 -17.635 1.00 64.69 253 ALA A C 1
ATOM 1854 O O . ALA A 1 253 ? -12.759 -2.759 -17.737 1.00 64.69 253 ALA A O 1
ATOM 1855 N N . PRO A 1 254 ? -14.691 -2.449 -16.610 1.00 61.81 254 PRO A N 1
ATOM 1856 C CA . PRO A 1 254 ? -14.388 -3.422 -15.564 1.00 61.81 254 PRO A CA 1
ATOM 1857 C C . PRO A 1 254 ? -14.093 -4.802 -16.172 1.00 61.81 254 PRO A C 1
ATOM 1859 O O . PRO A 1 254 ? -14.770 -5.212 -17.122 1.00 61.81 254 PRO A O 1
ATOM 1862 N N . MET A 1 255 ? -13.078 -5.498 -15.646 1.00 54.38 255 MET A N 1
ATOM 1863 C CA . MET A 1 255 ? -12.726 -6.872 -16.044 1.00 54.38 255 MET A CA 1
ATOM 1864 C C . MET A 1 255 ? -13.643 -7.924 -15.421 1.00 54.38 255 MET A C 1
ATOM 1866 O O . MET A 1 255 ? -13.970 -7.797 -14.220 1.00 54.38 255 MET A O 1
#

Solvent-accessible surface area (backbone atoms only — not comparable to full-atom values): 14252 Å² total; per-residue (Å²): 139,89,81,92,82,88,84,85,79,88,64,95,82,87,84,87,87,86,85,88,85,77,85,76,72,86,91,64,84,50,53,24,40,38,35,38,15,36,44,60,45,78,38,54,46,68,37,76,44,76,43,69,31,77,42,70,30,91,48,68,44,44,23,52,24,36,32,66,46,50,26,72,45,40,37,33,42,37,30,30,36,17,83,80,77,77,64,74,45,81,77,44,74,44,76,74,51,51,68,92,66,72,60,76,41,85,42,77,46,76,44,53,55,65,28,30,37,35,31,36,34,33,31,50,35,86,47,92,53,74,39,38,50,41,85,52,66,85,26,34,53,36,36,45,36,28,38,23,63,46,63,83,46,83,49,64,57,57,50,38,41,61,57,35,73,81,24,65,98,62,85,58,70,47,33,96,73,35,33,14,24,67,25,40,51,90,59,74,64,41,47,93,80,38,43,42,47,22,66,34,65,82,42,89,43,69,61,34,31,10,26,25,77,40,88,42,80,42,37,79,63,34,37,69,74,23,31,30,27,19,34,60,49,51,56,56,76,48,28,28,23,36,32,54,86,43,57,41,95,63,46,40,70,61,132